Protein AF-A0A9X0D9L9-F1 (afdb_monomer_lite)

Foldseek 3Di:
DVVVVVVVVVVVVVVVVPPPDPPPDDPPPDADADDDPQLAQWQLEWDWADDPPKTWIKTWRQQGWDQAPVDNVDIRGGLIWIWIFIDPPHGDHTDTQDFPSHDFDWDWDQAQNRGGDIDGQWDRRSLRWRNEWEWLHDDHLTKIKTKRLQIWGFHDDPDSHDPDTDTQRQIKIFIAGRVSHDGPDIDGPLPPWDADQQARSNFSWPNDKYADNVRAKIKTWTQRGRNRPTWIWIFHPDDDDPDTDTDTPDPDPPDPPDPDDDPPDDD

Secondary structure (DSSP, 8-state):
-HHHHHHHHHHHHHHHHS----SSS-SSS--PPPPPTT-TTTTSEEEEEEETTEEEEEEEETT--EE-SS-TT-EETT--EEEEEEESSS----EEE-SS-SPPPEEEEEETTEEEEEEESEE-TT--EEEEEEE--SSS---EEEEETT-EE--S-SBTTB-----EE-BEEEEE-TTS--EEEEE-TTSSSPPSTTTTTT--BTSEEEE-TTS--EEEEESSHHHHT-EEEEEES-STTT--EEEEE---TT------SS-----

Radius of gyration: 23.32 Å; chains: 1; bounding box: 68×65×53 Å

Structure (mmCIF, N/CA/C/O backbone):
data_AF-A0A9X0D9L9-F1
#
_entry.id   AF-A0A9X0D9L9-F1
#
loop_
_atom_site.group_PDB
_atom_site.id
_atom_site.type_symbol
_atom_site.label_atom_id
_atom_site.label_alt_id
_atom_site.label_comp_id
_atom_site.label_asym_id
_atom_site.label_entity_id
_atom_site.label_seq_id
_atom_site.pdbx_PDB_ins_code
_atom_site.Cartn_x
_atom_site.Cartn_y
_atom_site.Cartn_z
_atom_site.occupancy
_atom_site.B_iso_or_equiv
_atom_site.auth_seq_id
_atom_site.auth_comp_id
_atom_site.auth_asym_id
_atom_site.auth_atom_id
_atom_site.pdbx_PDB_model_num
ATOM 1 N N . MET A 1 1 ? -43.684 -43.550 3.332 1.00 59.56 1 MET A N 1
ATOM 2 C CA . MET A 1 1 ? -42.918 -42.621 2.471 1.00 59.56 1 MET A CA 1
ATOM 3 C C . MET A 1 1 ? -43.439 -41.191 2.553 1.00 59.56 1 MET A C 1
ATOM 5 O O . MET A 1 1 ? -42.618 -40.293 2.597 1.00 59.56 1 MET A O 1
ATOM 9 N N . GLU A 1 2 ? -44.753 -40.955 2.635 1.00 72.88 2 GLU A N 1
ATOM 10 C CA . GLU A 1 2 ? -45.298 -39.582 2.640 1.00 72.88 2 GLU A CA 1
ATOM 11 C C . GLU A 1 2 ? -45.081 -38.801 3.949 1.00 72.88 2 GLU A C 1
ATOM 13 O O . GLU A 1 2 ? -44.850 -37.598 3.912 1.00 72.88 2 GLU A O 1
ATOM 18 N N . PHE A 1 3 ? -4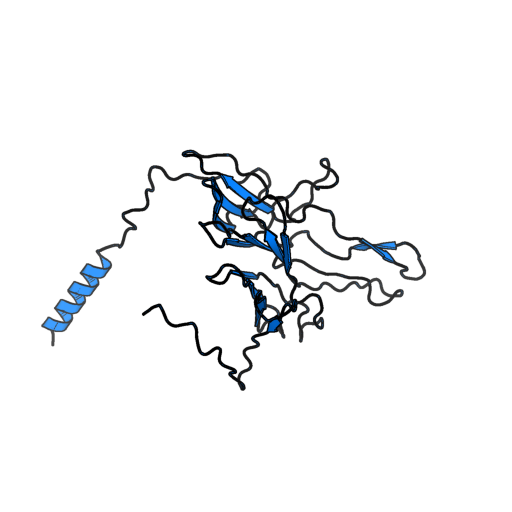5.084 -39.473 5.106 1.00 77.19 3 PHE A N 1
ATOM 19 C CA . PHE A 1 3 ? -44.928 -38.808 6.409 1.00 77.19 3 PHE A CA 1
ATOM 20 C C . PHE A 1 3 ? -43.505 -38.272 6.646 1.00 77.19 3 PHE A C 1
ATOM 22 O O . PHE A 1 3 ? -43.326 -37.158 7.127 1.00 77.19 3 PHE A O 1
ATOM 29 N N . GLU A 1 4 ? -42.496 -39.042 6.234 1.00 82.75 4 GLU A N 1
ATOM 30 C CA . GLU A 1 4 ? -41.079 -38.652 6.283 1.00 82.75 4 GLU A CA 1
ATOM 31 C C . GLU A 1 4 ? -40.805 -37.425 5.406 1.00 82.75 4 GLU A C 1
ATOM 33 O O . GLU A 1 4 ? -40.126 -36.495 5.838 1.00 82.75 4 GLU A O 1
ATOM 38 N N . ALA A 1 5 ? -41.389 -37.395 4.201 1.00 82.12 5 ALA A N 1
ATOM 39 C CA . ALA A 1 5 ? -41.272 -36.278 3.266 1.00 82.12 5 ALA A CA 1
ATOM 40 C C . ALA A 1 5 ? -41.956 -35.005 3.796 1.00 82.12 5 ALA A C 1
ATOM 42 O O . ALA A 1 5 ? -41.430 -33.903 3.644 1.00 82.12 5 ALA A O 1
ATOM 43 N N . LEU A 1 6 ? -43.106 -35.152 4.462 1.00 85.94 6 LEU A N 1
ATOM 44 C CA . LEU A 1 6 ? -43.812 -34.033 5.083 1.00 85.94 6 LEU A CA 1
ATOM 45 C C . LEU A 1 6 ? -43.028 -33.465 6.276 1.00 85.94 6 LEU A C 1
ATOM 47 O O . LEU A 1 6 ? -42.926 -32.249 6.421 1.00 85.94 6 LEU A O 1
ATOM 51 N N . LEU A 1 7 ? -42.435 -34.334 7.102 1.00 87.81 7 LEU A N 1
ATOM 52 C CA . LEU A 1 7 ? -41.639 -33.937 8.265 1.00 87.81 7 LEU A CA 1
ATOM 53 C C . LEU A 1 7 ? -40.343 -33.224 7.856 1.00 87.81 7 LEU A C 1
ATOM 55 O O . LEU A 1 7 ? -39.996 -32.200 8.445 1.00 87.81 7 LEU A O 1
ATOM 59 N N . THR A 1 8 ? -39.658 -33.717 6.819 1.00 85.94 8 THR A N 1
ATOM 60 C CA . THR A 1 8 ? -38.470 -33.042 6.266 1.00 85.94 8 THR A CA 1
ATOM 61 C C . THR A 1 8 ? -38.823 -31.698 5.641 1.00 85.94 8 THR A C 1
ATOM 63 O O . THR A 1 8 ? -38.121 -30.721 5.892 1.00 85.94 8 THR A O 1
ATOM 66 N N . ALA A 1 9 ? -39.932 -31.606 4.901 1.00 88.12 9 ALA A N 1
ATOM 67 C CA . ALA A 1 9 ? -40.404 -30.333 4.363 1.00 88.12 9 ALA A CA 1
ATOM 68 C C . ALA A 1 9 ? -40.726 -29.325 5.481 1.00 88.12 9 ALA A C 1
ATOM 70 O O . ALA A 1 9 ? -40.328 -28.164 5.388 1.00 88.12 9 ALA A O 1
ATOM 71 N N . LEU A 1 10 ? -41.372 -29.766 6.568 1.00 88.19 10 LEU A N 1
ATOM 72 C CA . LEU A 1 10 ? -41.676 -28.911 7.719 1.00 88.19 10 LEU A CA 1
ATOM 73 C C . LEU A 1 10 ? -40.406 -28.420 8.424 1.00 88.19 10 LEU A C 1
ATOM 75 O O . LEU A 1 10 ? -40.311 -27.241 8.754 1.00 88.19 10 LEU A O 1
ATOM 79 N N . LEU A 1 11 ? -39.421 -29.301 8.625 1.00 83.94 11 LEU A N 1
ATOM 80 C CA . LEU A 1 11 ? -38.124 -28.957 9.219 1.00 83.94 11 LEU A CA 1
ATOM 81 C C . LEU A 1 11 ? -37.336 -27.977 8.344 1.00 83.94 11 LEU A C 1
ATOM 83 O O . LEU A 1 11 ? -36.788 -27.014 8.874 1.00 83.94 11 LEU A O 1
ATOM 87 N N . CYS A 1 12 ? -37.328 -28.162 7.020 1.00 81.12 12 CYS A N 1
ATOM 88 C CA . CYS A 1 12 ? -36.706 -27.217 6.092 1.00 81.12 12 CYS A CA 1
ATOM 89 C C . CYS A 1 12 ? -37.394 -25.848 6.126 1.00 81.12 12 CYS A C 1
ATOM 91 O O . CYS A 1 12 ? -36.710 -24.831 6.184 1.00 81.12 12 CYS A O 1
ATOM 93 N N . VAL A 1 13 ? -38.731 -25.799 6.145 1.00 81.75 13 VAL A N 1
ATOM 94 C CA . VAL A 1 13 ? -39.482 -24.538 6.263 1.00 81.75 13 VAL A CA 1
ATOM 95 C C . VAL A 1 13 ? -39.218 -23.867 7.614 1.00 81.75 13 VAL A C 1
ATOM 97 O O . VAL A 1 13 ? -39.008 -22.657 7.658 1.00 81.75 13 VAL A O 1
ATOM 100 N N . LEU A 1 14 ? -39.140 -24.636 8.705 1.00 77.69 14 LEU A N 1
ATOM 101 C CA . LEU A 1 14 ? -38.830 -24.114 10.036 1.00 77.69 14 LEU A CA 1
ATOM 102 C C . LEU A 1 14 ? -37.406 -23.534 10.094 1.00 77.69 14 LEU A C 1
ATOM 104 O O . LEU A 1 14 ? -37.224 -22.419 10.577 1.00 77.69 14 LEU A O 1
ATOM 108 N N . GLN A 1 15 ? -36.419 -24.236 9.528 1.00 71.75 15 GLN A N 1
ATOM 109 C CA . GLN A 1 15 ? -35.029 -23.772 9.416 1.00 71.75 15 GLN A CA 1
ATOM 110 C C . GLN A 1 15 ? -34.878 -22.543 8.508 1.00 71.75 15 GLN A C 1
ATOM 112 O O . GLN A 1 15 ? -34.064 -21.675 8.801 1.00 71.75 15 GLN A O 1
ATOM 117 N N . LEU A 1 16 ? -35.675 -22.437 7.439 1.00 69.44 16 LEU A N 1
ATOM 118 C CA . LEU A 1 16 ? -35.709 -21.266 6.553 1.00 69.44 16 LEU A CA 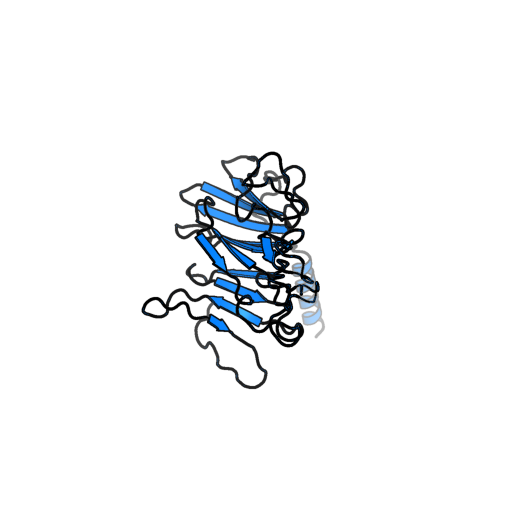1
ATOM 119 C C . LEU A 1 16 ? -36.431 -20.064 7.188 1.00 69.44 16 LEU A C 1
ATOM 121 O O . LEU A 1 16 ? -36.114 -18.923 6.864 1.00 69.44 16 LEU A O 1
ATOM 125 N N . SER A 1 17 ? -37.395 -20.307 8.084 1.00 66.88 17 SER A N 1
ATOM 126 C CA . SER A 1 17 ? -38.156 -19.260 8.788 1.00 66.88 17 SER A CA 1
ATOM 127 C C . SER A 1 17 ? -37.439 -18.699 10.019 1.00 66.88 17 SER A C 1
ATOM 129 O O . SER A 1 17 ? -37.648 -17.541 10.384 1.00 66.88 17 SER A O 1
ATOM 131 N N . LEU A 1 18 ? -36.558 -19.491 10.638 1.00 66.38 18 LEU A N 1
ATOM 132 C CA . LEU A 1 18 ? -35.650 -19.048 11.690 1.00 66.38 18 LEU A CA 1
ATOM 133 C C . LEU A 1 18 ? -34.477 -18.314 11.039 1.00 66.38 18 LEU A C 1
ATOM 135 O O . LEU A 1 18 ? -33.366 -18.831 10.940 1.00 66.38 18 LEU A O 1
ATOM 139 N N . GLY A 1 19 ? -34.743 -17.096 10.563 1.00 61.97 19 GLY A N 1
ATOM 140 C CA . GLY A 1 19 ? -33.696 -16.179 10.138 1.00 61.97 19 GLY A CA 1
ATOM 141 C C . GLY A 1 19 ? -32.658 -16.073 11.251 1.00 61.97 19 GLY A C 1
ATOM 142 O O . GLY A 1 19 ? -32.966 -15.636 12.360 1.00 61.97 19 GLY A O 1
ATOM 143 N N . ILE A 1 20 ? -31.433 -16.518 10.980 1.00 62.06 20 ILE A N 1
ATOM 144 C CA . ILE A 1 20 ? -30.311 -16.333 11.897 1.00 62.06 20 ILE A CA 1
ATOM 145 C C . ILE A 1 20 ? -29.934 -14.855 11.806 1.00 62.06 20 ILE A C 1
ATOM 147 O O . ILE A 1 20 ? -29.068 -14.453 11.032 1.00 62.06 20 ILE A O 1
ATOM 151 N N . TYR A 1 21 ? -30.645 -14.020 12.556 1.00 63.09 21 TYR A N 1
ATOM 152 C CA . TYR A 1 21 ? -30.233 -12.649 12.794 1.00 63.09 21 TYR A CA 1
ATOM 153 C C . TYR A 1 21 ? -29.007 -12.706 13.705 1.00 63.09 21 TYR A C 1
ATOM 155 O O . TYR A 1 21 ? -29.024 -13.393 14.729 1.00 63.09 21 TYR A O 1
ATOM 163 N N . GLY A 1 22 ? -27.930 -12.007 13.344 1.00 62.22 22 GLY A N 1
ATOM 164 C CA . GLY A 1 22 ? -26.839 -11.757 14.283 1.00 62.22 22 GLY A CA 1
ATOM 165 C C . GLY A 1 22 ? -27.420 -11.036 15.498 1.00 62.22 22 GLY A C 1
ATOM 166 O O . GLY A 1 22 ? -27.736 -9.856 15.418 1.00 62.22 22 GLY A O 1
ATOM 167 N N . PHE A 1 23 ? -27.654 -11.762 16.590 1.00 71.94 23 PHE A N 1
ATOM 168 C CA . PHE A 1 23 ? -28.499 -11.280 17.687 1.00 71.94 23 PHE A CA 1
ATOM 169 C C . PHE A 1 23 ? -27.748 -10.386 18.679 1.00 71.94 23 PHE A C 1
ATOM 171 O O . PHE A 1 23 ? -28.372 -9.697 19.478 1.00 71.94 23 PHE A O 1
ATOM 178 N N . ASN A 1 24 ? -26.413 -10.421 18.662 1.00 83.88 24 ASN A N 1
ATOM 179 C CA . ASN A 1 24 ? -25.557 -9.759 19.647 1.00 83.88 24 ASN A CA 1
ATOM 180 C C . ASN A 1 24 ? -24.668 -8.649 19.062 1.00 83.88 24 ASN A C 1
ATOM 182 O O . ASN A 1 24 ? -23.808 -8.134 19.775 1.00 83.88 24 ASN A O 1
ATOM 186 N N . VAL A 1 25 ? -24.850 -8.281 17.791 1.00 88.56 25 VAL A N 1
ATOM 187 C CA . VAL A 1 25 ? -24.214 -7.093 17.206 1.00 88.56 25 VAL A CA 1
ATOM 188 C C . VAL A 1 25 ? -25.204 -5.944 17.304 1.00 88.56 25 VAL A C 1
ATOM 190 O O . VAL A 1 25 ? -26.262 -5.980 16.680 1.00 88.56 25 VAL A O 1
ATOM 193 N N . ASP A 1 26 ? -24.868 -4.932 18.099 1.00 87.69 26 ASP A N 1
ATOM 194 C CA . ASP A 1 26 ? -25.728 -3.764 18.234 1.00 87.69 26 ASP A CA 1
ATOM 195 C C . ASP A 1 26 ? -25.680 -2.895 16.972 1.00 87.69 26 ASP A C 1
ATOM 197 O O . ASP A 1 26 ? -24.626 -2.415 16.552 1.00 87.69 26 ASP A O 1
ATOM 201 N N . ILE A 1 27 ? -26.853 -2.684 16.384 1.00 88.31 27 ILE A N 1
ATOM 202 C CA . ILE A 1 27 ? -27.059 -1.807 15.231 1.00 88.31 27 ILE A CA 1
ATOM 203 C C . ILE A 1 27 ? -27.501 -0.397 15.648 1.00 88.31 27 ILE A C 1
ATOM 205 O O . ILE A 1 27 ? -27.397 0.528 14.846 1.00 88.31 27 ILE A O 1
ATOM 209 N N . GLY A 1 28 ? -27.989 -0.217 16.882 1.00 88.31 28 GLY A N 1
ATOM 210 C CA . GLY A 1 28 ? -28.535 1.045 17.383 1.00 88.31 28 GLY A CA 1
ATOM 211 C C . GLY A 1 28 ? -27.465 2.052 17.806 1.00 88.31 28 GLY A C 1
ATOM 212 O O . GLY A 1 28 ? -27.627 3.246 17.559 1.00 88.31 28 GLY A O 1
ATOM 213 N N . SER A 1 29 ? -26.358 1.589 18.397 1.00 89.88 29 SER A N 1
ATOM 214 C CA . SER A 1 29 ? -25.216 2.433 18.793 1.00 89.88 29 SER A CA 1
ATOM 215 C C . SER A 1 29 ? -23.970 2.249 17.914 1.00 89.88 29 SER A C 1
ATOM 217 O O . SER A 1 29 ? -22.842 2.507 18.340 1.00 89.88 29 SER A O 1
ATOM 219 N N . ALA A 1 30 ? -24.161 1.830 16.658 1.00 90.69 30 ALA A N 1
ATOM 220 C CA . ALA A 1 30 ? -23.066 1.625 15.717 1.00 90.69 30 ALA A CA 1
ATOM 221 C C . ALA A 1 30 ? -22.215 2.896 15.529 1.00 90.69 30 ALA A C 1
ATOM 223 O O . ALA A 1 30 ? -22.718 3.995 15.283 1.00 90.69 30 ALA A O 1
ATOM 224 N N . VAL A 1 31 ? -20.891 2.736 15.597 1.00 92.19 31 VAL A N 1
ATOM 225 C CA . VAL A 1 31 ? -19.942 3.830 15.369 1.00 92.19 31 VAL A CA 1
ATOM 226 C C . VAL A 1 31 ? -19.576 3.878 13.892 1.00 92.19 31 VAL A C 1
ATOM 228 O O . VAL A 1 31 ? -18.908 2.985 13.375 1.00 92.19 31 VAL A O 1
ATOM 231 N N . VAL A 1 32 ? -19.984 4.952 13.217 1.00 92.94 32 VAL A N 1
ATOM 232 C CA . VAL A 1 32 ? -19.714 5.159 11.790 1.00 92.94 32 VAL A CA 1
ATOM 233 C C . VAL A 1 32 ? -18.531 6.107 11.611 1.00 92.94 32 VAL A C 1
ATOM 235 O O . VAL A 1 32 ? -18.594 7.280 11.994 1.00 92.94 32 VAL A O 1
ATOM 238 N N . TYR A 1 33 ? -17.451 5.605 11.016 1.00 94.88 33 TYR A N 1
ATOM 239 C CA . TYR A 1 33 ? -16.288 6.401 10.632 1.00 94.88 33 TYR A CA 1
ATOM 240 C C . TYR A 1 33 ? -16.409 6.852 9.177 1.00 94.88 33 TYR A C 1
ATOM 242 O O . TYR A 1 33 ? -16.534 6.021 8.283 1.00 94.88 33 TYR A O 1
ATOM 250 N N . ASP A 1 34 ? -16.319 8.162 8.953 1.00 91.62 34 ASP A N 1
ATOM 251 C CA . ASP A 1 34 ? -16.300 8.741 7.611 1.00 91.62 34 ASP A CA 1
ATOM 252 C C . ASP A 1 34 ? -14.862 8.995 7.165 1.00 91.62 34 ASP A C 1
ATOM 254 O O . ASP A 1 34 ? -14.007 9.420 7.954 1.00 91.62 34 ASP A O 1
ATOM 258 N N . GLY A 1 35 ? -14.613 8.767 5.879 1.00 90.12 35 GLY A N 1
ATOM 259 C CA . GLY A 1 35 ? -13.341 9.090 5.257 1.00 90.12 35 GLY A CA 1
ATOM 260 C C . GLY A 1 35 ? -13.110 10.605 5.190 1.00 90.12 35 GLY A C 1
ATOM 261 O O . GLY A 1 35 ? -14.043 11.356 4.896 1.00 90.12 35 GLY A O 1
ATOM 262 N N . PRO A 1 36 ? -11.877 11.096 5.415 1.00 91.19 36 PRO A N 1
ATOM 263 C CA . PRO A 1 36 ? -11.535 12.497 5.170 1.00 91.19 36 PRO A CA 1
ATOM 264 C C . PRO A 1 36 ? -11.778 12.921 3.711 1.00 91.19 36 PRO A C 1
ATOM 266 O O . PRO A 1 36 ? -11.905 12.090 2.810 1.00 91.19 36 PRO A O 1
ATOM 269 N N . ALA A 1 37 ? -11.784 14.225 3.429 1.00 91.56 37 ALA A N 1
ATOM 270 C CA . ALA A 1 37 ? -11.888 14.703 2.050 1.00 91.56 37 ALA A CA 1
ATOM 271 C C . ALA A 1 37 ? -10.794 14.084 1.154 1.00 91.56 37 ALA A C 1
ATOM 273 O O . ALA A 1 37 ? -9.642 13.957 1.568 1.00 91.56 37 ALA A O 1
ATOM 274 N N . LYS A 1 38 ? -11.156 13.729 -0.087 1.00 92.38 38 LYS A N 1
ATOM 275 C CA . LYS A 1 38 ? -10.268 13.083 -1.077 1.00 92.38 38 LYS A CA 1
ATOM 276 C C . LYS A 1 38 ? -9.757 11.682 -0.681 1.00 92.38 38 LYS A C 1
ATOM 278 O O . LYS A 1 38 ? -8.773 11.223 -1.257 1.00 92.38 38 LYS A O 1
ATOM 283 N N . SER A 1 39 ? -10.441 10.992 0.238 1.00 95.38 39 SER A N 1
ATOM 284 C CA . SER A 1 39 ? -10.201 9.577 0.571 1.00 95.38 39 SER A CA 1
ATOM 285 C C . SER A 1 39 ? -11.033 8.625 -0.305 1.00 95.38 39 SER A C 1
ATOM 287 O O . SER A 1 39 ? -11.921 7.909 0.152 1.00 95.38 39 SER A O 1
ATOM 289 N N . GLU A 1 40 ? -10.782 8.639 -1.616 1.00 96.88 40 GLU A N 1
ATOM 290 C CA . GLU A 1 40 ? -11.512 7.787 -2.565 1.00 96.88 40 GLU A CA 1
ATOM 291 C C . GLU A 1 40 ? -11.359 6.291 -2.207 1.00 96.88 40 GLU A C 1
ATOM 293 O O . GLU A 1 40 ? -10.251 5.815 -1.937 1.00 96.88 40 GLU A O 1
ATOM 298 N N . TYR A 1 41 ? -12.481 5.559 -2.212 1.00 97.56 41 TYR A N 1
ATOM 299 C CA . TYR A 1 41 ? -12.595 4.169 -1.743 1.00 97.56 41 TYR A CA 1
ATOM 300 C C . TYR A 1 41 ? -12.241 3.948 -0.262 1.00 97.56 41 TYR A C 1
ATOM 302 O O . TYR A 1 41 ? -11.801 2.861 0.112 1.00 97.56 41 TYR A O 1
ATOM 310 N N . PHE A 1 42 ? -12.439 4.946 0.604 1.00 98.12 42 PHE A N 1
ATOM 311 C CA . PHE A 1 42 ? -12.365 4.736 2.049 1.00 98.12 42 PHE A CA 1
ATOM 312 C C . PHE A 1 42 ? -13.310 3.609 2.487 1.00 98.12 42 PHE A C 1
ATOM 314 O O . PHE A 1 42 ? -14.511 3.665 2.234 1.00 98.12 42 PHE A O 1
ATOM 321 N N . GLY A 1 43 ? -12.754 2.586 3.136 1.00 97.56 43 GLY A N 1
ATOM 322 C CA . GLY A 1 43 ? -13.498 1.391 3.539 1.00 97.56 43 GLY A CA 1
ATOM 323 C C . GLY A 1 43 ? -13.279 0.183 2.632 1.00 97.56 43 GLY A C 1
ATOM 324 O O . GLY A 1 43 ? -13.848 -0.866 2.913 1.00 97.56 43 GLY A O 1
ATOM 325 N N . TYR A 1 44 ? -12.446 0.287 1.587 1.00 98.06 44 TYR A N 1
ATOM 326 C CA . TYR A 1 44 ? -12.169 -0.835 0.677 1.00 98.06 44 TYR A CA 1
ATOM 327 C C . TYR A 1 44 ? -11.638 -2.077 1.408 1.00 98.06 44 TYR A C 1
ATOM 329 O O . TYR A 1 44 ? -12.004 -3.204 1.088 1.00 98.06 44 TYR A O 1
ATOM 337 N N . SER A 1 45 ? -10.790 -1.867 2.414 1.00 97.38 45 SER A N 1
ATOM 338 C CA . SER A 1 45 ? -10.317 -2.918 3.314 1.00 97.38 45 SER A CA 1
ATOM 339 C C . SER A 1 45 ? -10.284 -2.394 4.742 1.00 97.38 45 SER A C 1
ATOM 341 O O . SER A 1 45 ? -9.950 -1.225 4.954 1.00 97.38 45 SER A O 1
ATOM 343 N N . VAL A 1 46 ? -10.590 -3.250 5.713 1.00 96.50 46 VAL A N 1
ATOM 344 C CA . VAL A 1 46 ? -10.654 -2.881 7.130 1.00 96.50 46 VAL A CA 1
ATOM 345 C C . VAL A 1 46 ? -9.967 -3.925 8.001 1.00 96.50 46 VAL A C 1
ATOM 347 O O . VAL A 1 46 ? -10.035 -5.117 7.716 1.00 96.50 46 VAL A O 1
ATOM 350 N N . ALA A 1 47 ? -9.332 -3.478 9.081 1.00 94.31 47 ALA A N 1
ATOM 351 C CA . ALA A 1 47 ? -8.816 -4.358 10.124 1.00 94.31 47 ALA A CA 1
ATOM 352 C C . ALA A 1 47 ? -9.009 -3.728 11.505 1.00 94.31 47 ALA A C 1
ATOM 354 O O . ALA A 1 47 ? -8.876 -2.514 11.674 1.00 94.31 47 ALA A O 1
ATOM 355 N N . LEU A 1 48 ? -9.290 -4.563 12.502 1.00 93.38 48 LEU A N 1
ATOM 356 C CA . LEU A 1 48 ? -9.268 -4.158 13.904 1.00 93.38 48 LEU A CA 1
ATOM 357 C C . LEU A 1 48 ? -7.861 -4.351 14.463 1.00 93.38 48 LEU A C 1
ATOM 359 O O . LEU A 1 48 ? -7.204 -5.354 14.190 1.00 93.38 48 LEU A O 1
ATOM 363 N N . HIS A 1 49 ? -7.406 -3.389 15.254 1.00 92.56 49 HIS A N 1
ATOM 364 C CA . HIS A 1 49 ? -6.060 -3.384 15.802 1.00 92.56 49 HIS A CA 1
ATOM 365 C C . HIS A 1 49 ? -6.062 -2.897 17.244 1.00 92.56 49 HIS A C 1
ATOM 367 O O . HIS A 1 49 ? -6.762 -1.936 17.572 1.00 92.56 49 HIS A O 1
ATOM 373 N N . SER A 1 50 ? -5.248 -3.510 18.104 1.00 90.56 50 SER A N 1
ATOM 374 C CA . SER A 1 50 ? -5.007 -2.960 19.433 1.00 90.56 50 SER A CA 1
ATOM 375 C C . SER A 1 50 ? -3.550 -3.056 19.860 1.00 90.56 50 SER A C 1
ATOM 377 O O . SER A 1 50 ? -2.844 -4.026 19.585 1.00 90.56 50 SER A O 1
ATOM 379 N N . HIS A 1 51 ? -3.105 -2.027 20.573 1.00 88.69 51 HIS A N 1
ATOM 380 C CA . HIS A 1 51 ? -1.757 -1.939 21.112 1.00 88.69 51 HIS A CA 1
ATOM 381 C C . HIS A 1 51 ? -1.775 -1.097 22.382 1.00 88.69 51 HIS A C 1
ATOM 383 O O . HIS A 1 51 ? -2.273 0.027 22.371 1.00 88.69 51 HIS A O 1
ATOM 389 N N . GLN A 1 52 ? -1.247 -1.641 23.484 1.00 87.31 52 GLN A N 1
ATOM 390 C CA . GLN A 1 52 ? -1.148 -0.948 24.778 1.00 87.31 52 GLN A CA 1
ATOM 391 C C . GLN A 1 52 ? -2.461 -0.252 25.198 1.00 87.31 52 GLN A C 1
ATOM 393 O O . GLN A 1 52 ? -2.485 0.940 25.500 1.00 87.31 52 GLN A O 1
ATOM 398 N N . ASN A 1 53 ? -3.569 -1.002 25.180 1.00 87.31 53 ASN A N 1
ATOM 399 C CA . ASN A 1 53 ? -4.911 -0.529 25.552 1.00 87.31 53 ASN A CA 1
ATOM 400 C C . ASN A 1 53 ? -5.486 0.600 24.670 1.00 87.31 53 ASN A C 1
ATOM 402 O O . ASN A 1 53 ? -6.443 1.276 25.044 1.00 87.31 53 ASN A O 1
ATOM 406 N N . LYS A 1 54 ? -4.910 0.815 23.487 1.00 90.06 54 LYS A N 1
ATOM 407 C CA . LYS A 1 54 ? -5.504 1.631 22.431 1.00 90.06 54 LYS A CA 1
ATOM 408 C C . LYS A 1 54 ? -6.098 0.709 21.382 1.00 90.06 54 LYS A C 1
ATOM 410 O O . LYS A 1 54 ? -5.490 -0.299 21.029 1.00 90.06 54 LYS A O 1
ATOM 415 N N . PHE A 1 55 ? -7.269 1.081 20.887 1.00 91.50 55 PHE A N 1
ATOM 416 C CA . PHE A 1 55 ? -8.024 0.326 19.898 1.00 91.50 55 PHE A CA 1
ATOM 417 C C . PHE A 1 55 ? -8.202 1.197 18.665 1.00 91.50 55 PHE A C 1
ATOM 419 O O . PHE A 1 55 ? -8.587 2.362 18.781 1.00 91.50 55 PHE A O 1
ATOM 426 N N . TRP A 1 56 ? -7.918 0.647 17.493 1.00 93.50 56 TRP A N 1
ATOM 427 C CA . TRP A 1 56 ? -8.091 1.338 16.226 1.00 93.50 56 TRP A CA 1
ATOM 428 C C . TRP A 1 56 ? -8.855 0.471 15.242 1.00 93.50 56 TRP A C 1
ATOM 430 O O . TRP A 1 56 ? -8.641 -0.738 15.149 1.00 93.50 56 TRP A O 1
ATOM 440 N N . VAL A 1 57 ? -9.689 1.136 14.453 1.00 94.81 57 VAL A N 1
ATOM 441 C CA . VAL A 1 57 ? -10.113 0.635 13.152 1.00 94.81 57 VAL A CA 1
ATOM 442 C C . VAL A 1 57 ? -9.111 1.162 12.132 1.00 94.81 57 VAL A C 1
ATOM 444 O O . VAL A 1 57 ? -8.892 2.372 12.032 1.00 94.81 57 VAL A O 1
ATOM 447 N N . ILE A 1 58 ? -8.467 0.257 11.407 1.00 95.69 58 ILE A N 1
ATOM 448 C CA . ILE A 1 58 ? -7.581 0.583 10.294 1.00 95.69 58 ILE A CA 1
ATOM 449 C C . ILE A 1 58 ? -8.398 0.471 9.016 1.00 95.69 58 ILE A C 1
ATOM 451 O O . ILE A 1 58 ? -9.049 -0.546 8.793 1.00 95.69 58 ILE A O 1
ATOM 455 N N . VAL A 1 59 ? -8.369 1.512 8.191 1.00 97.62 59 VAL A N 1
ATOM 456 C CA . VAL A 1 59 ? -9.209 1.623 7.000 1.00 97.62 59 VAL A CA 1
ATOM 457 C C . VAL A 1 59 ? -8.359 1.969 5.786 1.00 97.62 59 VAL A C 1
ATOM 459 O O . VAL A 1 59 ? -7.675 2.990 5.764 1.00 97.62 59 VAL A O 1
ATOM 462 N N . GLY A 1 60 ? -8.406 1.119 4.768 1.00 98.06 60 GLY A N 1
ATOM 463 C CA . GLY A 1 60 ? -7.777 1.353 3.475 1.00 98.06 60 GLY A CA 1
ATOM 464 C C . GLY A 1 60 ? -8.623 2.250 2.572 1.00 98.06 60 GLY A C 1
ATOM 465 O O . GLY A 1 60 ? -9.849 2.127 2.534 1.00 98.06 60 GLY A O 1
ATOM 466 N N . ALA A 1 61 ? -7.955 3.142 1.842 1.00 98.31 61 ALA A N 1
ATOM 467 C CA . ALA A 1 61 ? -8.519 4.005 0.807 1.00 98.31 61 ALA A CA 1
ATOM 468 C C . ALA A 1 61 ? -7.578 4.007 -0.420 1.00 98.31 61 ALA A C 1
ATOM 470 O O . ALA A 1 61 ? -6.744 4.910 -0.566 1.00 98.31 61 ALA A O 1
ATOM 471 N N . PRO A 1 62 ? -7.661 2.982 -1.293 1.00 97.81 62 PRO A N 1
ATOM 472 C CA . PRO A 1 62 ? -6.660 2.689 -2.328 1.00 97.81 62 PRO A CA 1
ATOM 473 C C . PRO A 1 62 ? -6.384 3.802 -3.340 1.00 97.81 62 PRO A C 1
ATOM 475 O O . PRO A 1 62 ? -5.336 3.791 -3.986 1.00 97.81 62 PRO A O 1
ATOM 478 N N . LEU A 1 63 ? -7.310 4.748 -3.504 1.00 97.88 63 LEU A N 1
ATOM 479 C CA . LEU A 1 63 ? -7.187 5.867 -4.440 1.00 97.88 63 LEU A CA 1
ATOM 480 C C . LEU A 1 63 ? -7.196 7.228 -3.744 1.00 97.88 63 LEU A C 1
ATOM 482 O O . LEU A 1 63 ? -7.338 8.256 -4.400 1.00 97.88 63 LEU A O 1
ATOM 486 N N . SER A 1 64 ? -6.989 7.250 -2.429 1.00 97.94 64 SER A N 1
ATOM 487 C CA . SER A 1 64 ? -6.837 8.496 -1.693 1.00 97.94 64 SER A CA 1
ATOM 488 C C . SER A 1 64 ? -5.663 9.326 -2.208 1.00 97.94 64 SER A C 1
ATOM 490 O O . SER A 1 64 ? -4.602 8.799 -2.563 1.00 97.94 64 SER A O 1
ATOM 492 N N . ASN A 1 65 ? -5.834 10.644 -2.171 1.00 97.31 65 ASN A N 1
ATOM 493 C CA . ASN A 1 65 ? -4.714 11.570 -2.266 1.00 97.31 65 ASN A CA 1
ATOM 494 C C . ASN A 1 65 ? -3.977 11.628 -0.924 1.00 97.31 65 ASN A C 1
ATOM 496 O O . ASN A 1 65 ? -4.590 11.453 0.133 1.00 97.31 65 ASN A O 1
ATOM 500 N N . VAL A 1 66 ? -2.676 11.908 -0.964 1.00 95.94 66 VAL A N 1
ATOM 501 C CA . VAL A 1 66 ? -1.861 12.129 0.236 1.00 95.94 66 VAL A CA 1
ATOM 502 C C . VAL A 1 66 ? -1.024 13.391 0.086 1.00 95.94 66 VAL A C 1
ATOM 504 O O . VAL A 1 66 ? -0.607 13.747 -1.015 1.00 95.94 66 VAL A O 1
ATOM 507 N N . THR A 1 67 ? -0.780 14.077 1.197 1.00 95.94 67 THR A N 1
ATOM 508 C CA . THR A 1 67 ? 0.185 15.178 1.243 1.00 95.94 67 THR A CA 1
ATOM 509 C C . THR A 1 67 ? 1.592 14.617 1.087 1.00 95.94 67 THR A C 1
ATOM 511 O O . THR A 1 67 ? 1.924 13.602 1.707 1.00 95.94 67 THR A O 1
ATOM 514 N N . ASN A 1 68 ? 2.406 15.269 0.260 1.00 95.12 68 ASN A N 1
ATOM 515 C CA . ASN A 1 68 ? 3.800 14.902 0.076 1.00 95.12 68 ASN A CA 1
ATOM 516 C C . ASN A 1 68 ? 4.571 15.094 1.399 1.00 95.12 68 ASN A C 1
ATOM 518 O O . ASN A 1 68 ? 4.518 16.144 2.036 1.00 95.12 68 ASN A O 1
ATOM 522 N N . ALA A 1 69 ? 5.282 14.052 1.829 1.00 91.88 69 ALA A N 1
ATOM 523 C CA . ALA A 1 69 ? 6.044 14.043 3.075 1.00 91.88 69 ALA A CA 1
ATOM 524 C C . ALA A 1 69 ? 7.268 14.978 3.057 1.00 91.88 69 ALA A C 1
ATOM 526 O O . ALA A 1 69 ? 7.783 15.312 4.120 1.00 91.88 69 ALA A O 1
ATOM 527 N N . LEU A 1 70 ? 7.744 15.372 1.872 1.00 92.25 70 LEU A N 1
ATOM 528 C CA . LEU A 1 70 ? 8.882 16.277 1.687 1.00 92.25 70 LEU A CA 1
ATOM 529 C C . LEU A 1 70 ? 8.452 17.734 1.474 1.00 92.25 70 LEU A C 1
ATOM 531 O O . LEU A 1 70 ? 9.235 18.640 1.740 1.00 92.25 70 LEU A O 1
ATOM 535 N N . ASP A 1 71 ? 7.223 17.956 1.008 1.00 94.50 71 ASP A N 1
ATOM 536 C CA . ASP A 1 71 ? 6.668 19.281 0.744 1.00 94.50 71 ASP A CA 1
ATOM 537 C C . ASP A 1 71 ? 5.168 19.288 1.050 1.00 94.50 71 ASP A C 1
ATOM 539 O O . ASP A 1 71 ? 4.353 18.768 0.292 1.00 94.50 71 ASP A O 1
ATOM 543 N N . ALA A 1 72 ? 4.787 19.914 2.164 1.00 93.50 72 ALA A N 1
ATOM 544 C CA . ALA A 1 72 ? 3.396 19.958 2.602 1.00 93.50 72 ALA A CA 1
ATOM 545 C C . ALA A 1 72 ? 2.466 20.747 1.657 1.00 93.50 72 ALA A C 1
ATOM 547 O O . ALA A 1 72 ? 1.245 20.637 1.788 1.00 93.50 72 ALA A O 1
ATOM 548 N N . SER A 1 73 ? 3.016 21.542 0.731 1.00 94.94 73 SER A N 1
ATOM 549 C CA . SER A 1 73 ? 2.240 22.266 -0.281 1.00 94.94 73 SER A CA 1
ATOM 550 C C . SER A 1 73 ? 1.866 21.397 -1.489 1.00 94.94 73 SER A C 1
ATOM 552 O O . SER A 1 73 ? 0.943 21.741 -2.230 1.00 94.94 73 SER A O 1
ATOM 554 N N . ASP A 1 74 ? 2.518 20.243 -1.650 1.00 95.75 74 ASP A N 1
ATOM 555 C CA . ASP A 1 74 ? 2.315 19.322 -2.762 1.00 95.75 74 ASP A CA 1
ATOM 556 C C . ASP A 1 74 ? 1.377 18.155 -2.391 1.00 95.75 74 ASP A C 1
ATOM 558 O O . ASP A 1 74 ? 1.356 17.634 -1.270 1.00 95.75 74 ASP A O 1
ATOM 562 N N . THR A 1 75 ? 0.563 17.733 -3.360 1.00 96.25 75 THR A N 1
ATOM 563 C CA . THR A 1 75 ? -0.423 16.657 -3.208 1.00 96.25 75 THR A CA 1
ATOM 564 C C . THR A 1 75 ? -0.144 15.531 -4.193 1.00 96.25 75 THR A C 1
ATOM 566 O O . THR A 1 75 ? -0.333 15.662 -5.403 1.00 96.25 75 THR A O 1
ATOM 569 N N . LEU A 1 76 ? 0.181 14.359 -3.655 1.00 97.00 76 LEU A N 1
ATOM 570 C CA . LEU A 1 76 ? 0.373 13.136 -4.419 1.00 97.00 76 LEU A CA 1
ATOM 571 C C . LEU A 1 76 ? -0.995 12.509 -4.712 1.00 97.00 76 LEU A C 1
ATOM 573 O O . LEU A 1 76 ? -1.707 12.028 -3.824 1.00 97.00 76 LEU A O 1
ATOM 577 N N . THR A 1 77 ? -1.394 12.565 -5.980 1.00 97.19 77 THR A N 1
ATOM 578 C CA . THR A 1 77 ? -2.745 12.196 -6.420 1.00 97.19 77 THR A CA 1
ATOM 579 C C . THR A 1 77 ? -2.892 10.685 -6.592 1.00 97.19 77 THR A C 1
ATOM 581 O O . THR A 1 77 ? -2.075 10.058 -7.263 1.00 97.19 77 THR A O 1
ATOM 584 N N . ARG A 1 78 ? -3.956 10.106 -6.017 1.00 97.38 78 ARG A N 1
ATOM 585 C CA . ARG A 1 78 ? -4.318 8.678 -6.096 1.00 97.38 78 ARG A CA 1
ATOM 586 C C . ARG A 1 78 ? -3.192 7.715 -5.704 1.00 97.38 78 ARG A C 1
ATOM 588 O O . ARG A 1 78 ? -3.126 6.600 -6.215 1.00 97.38 78 ARG A O 1
ATOM 595 N N . TYR A 1 79 ? -2.310 8.125 -4.796 1.00 97.62 79 TYR A N 1
ATOM 596 C CA . TYR A 1 79 ? -1.259 7.253 -4.256 1.00 97.62 79 TYR A CA 1
ATOM 597 C C . TYR A 1 79 ? -1.823 6.130 -3.378 1.00 97.62 79 TYR A C 1
ATOM 599 O O . TYR A 1 79 ? -1.158 5.111 -3.191 1.00 97.62 79 TYR A O 1
ATOM 607 N N . GLY A 1 80 ? -3.047 6.300 -2.875 1.00 97.69 80 GLY A N 1
ATOM 608 C CA . GLY A 1 80 ? -3.646 5.420 -1.886 1.00 97.69 80 GLY A CA 1
ATOM 609 C C . GLY A 1 80 ? -3.171 5.766 -0.480 1.00 97.69 80 GLY A C 1
ATOM 610 O O . GLY A 1 80 ? -2.058 6.250 -0.276 1.00 97.69 80 GLY A O 1
ATOM 611 N N . ALA A 1 81 ? -4.044 5.551 0.494 1.00 96.94 81 ALA A N 1
ATOM 612 C CA . ALA A 1 81 ? -3.769 5.840 1.889 1.00 96.94 81 ALA A CA 1
ATOM 613 C C . ALA A 1 81 ? -4.395 4.785 2.790 1.00 96.94 81 ALA A C 1
ATOM 615 O O . ALA A 1 81 ? -5.363 4.111 2.433 1.00 96.94 81 ALA A O 1
ATOM 616 N N . VAL A 1 82 ? -3.859 4.692 3.999 1.00 97.12 82 VAL A N 1
ATOM 617 C CA . VAL A 1 82 ? -4.453 3.916 5.080 1.00 97.12 82 VAL A CA 1
ATOM 618 C C . VAL A 1 82 ? -4.649 4.848 6.256 1.00 97.12 82 VAL A C 1
ATOM 620 O O . VAL A 1 82 ? -3.770 5.641 6.592 1.00 97.12 82 VAL A O 1
ATOM 623 N N . TYR A 1 83 ? -5.817 4.766 6.870 1.00 96.56 83 TYR A N 1
ATOM 624 C CA . TYR A 1 83 ? -6.214 5.594 7.989 1.00 96.56 83 TYR A CA 1
ATOM 625 C C . TYR A 1 83 ? -6.321 4.757 9.256 1.00 96.56 83 TYR A C 1
ATOM 627 O O . TYR A 1 83 ? -6.742 3.606 9.213 1.00 96.56 83 TYR A O 1
ATOM 635 N N . LYS A 1 84 ? -5.982 5.357 10.396 1.00 94.81 84 LYS A N 1
ATOM 636 C CA . LYS A 1 84 ? -6.278 4.826 11.725 1.00 94.81 84 LYS A CA 1
ATOM 637 C C . LYS A 1 84 ? -7.328 5.691 12.402 1.00 94.81 84 LYS A C 1
ATOM 639 O O . LYS A 1 84 ? -7.147 6.901 12.552 1.00 94.81 84 LYS A O 1
ATOM 644 N N . CYS A 1 85 ? -8.410 5.063 12.829 1.00 95.38 85 CYS A N 1
ATOM 645 C CA . CYS A 1 85 ? -9.506 5.694 13.544 1.00 95.38 85 CYS A CA 1
ATOM 646 C C . CYS A 1 85 ? -9.518 5.124 14.962 1.00 95.38 85 CYS A C 1
ATOM 648 O O . CYS A 1 85 ? -9.820 3.949 15.158 1.00 95.38 85 CYS A O 1
ATOM 650 N N . GLN A 1 86 ? -9.106 5.920 15.950 1.00 94.06 86 GLN A N 1
ATOM 651 C CA . GLN A 1 86 ? -9.018 5.431 17.324 1.00 94.06 86 GLN A CA 1
ATOM 652 C C . GLN A 1 86 ? -10.418 5.325 17.932 1.00 94.06 86 GLN A C 1
ATOM 654 O O . GLN A 1 86 ? -11.261 6.204 17.744 1.00 94.06 86 GLN A O 1
ATOM 659 N N . TYR A 1 87 ? -10.670 4.268 18.688 1.00 92.56 87 TYR A N 1
ATOM 660 C CA . TYR A 1 87 ? -11.877 4.145 19.485 1.00 92.56 87 TYR A CA 1
ATOM 661 C C . TYR A 1 87 ? -11.564 4.487 20.941 1.00 92.56 87 TYR A C 1
ATOM 663 O O . TYR A 1 87 ? -10.719 3.855 21.576 1.00 92.56 87 TYR A O 1
ATOM 671 N N . THR A 1 88 ? -12.230 5.517 21.460 1.00 91.44 88 THR A N 1
ATOM 672 C CA . THR A 1 88 ? -12.091 5.985 22.850 1.00 91.44 88 THR A CA 1
ATOM 673 C C . THR A 1 88 ? -13.443 6.013 23.568 1.00 91.44 88 THR A C 1
ATOM 675 O O . THR A 1 88 ? -13.668 6.863 24.422 1.00 91.44 88 THR A O 1
ATOM 678 N N . GLY A 1 89 ? -14.374 5.135 23.177 1.00 86.62 89 GLY A N 1
ATOM 679 C CA . GLY A 1 89 ? -15.770 5.150 23.644 1.00 86.62 89 GLY A CA 1
ATOM 680 C C . GLY A 1 89 ? -16.705 6.034 22.810 1.00 86.62 89 GLY A C 1
ATOM 681 O O . GLY A 1 89 ? -17.912 6.017 23.012 1.00 86.62 89 GLY A O 1
ATOM 682 N N . SER A 1 90 ? -16.166 6.790 21.853 1.00 86.06 90 SER A N 1
ATOM 683 C CA . SER A 1 90 ? -16.927 7.581 20.886 1.00 86.06 90 SER A CA 1
ATOM 684 C C . SER A 1 90 ? -16.159 7.708 19.566 1.00 86.06 90 SER A C 1
ATOM 686 O O . SER A 1 90 ? -14.987 7.324 19.463 1.00 86.06 90 SER A O 1
ATOM 688 N N . LYS A 1 91 ? -16.835 8.225 18.532 1.00 86.75 91 LYS A N 1
ATOM 689 C CA . LYS A 1 91 ? -16.242 8.488 17.216 1.00 86.75 91 LYS A CA 1
ATOM 690 C C . LYS A 1 91 ? -15.109 9.507 17.339 1.00 86.75 91 LYS A C 1
ATOM 692 O O . LYS A 1 91 ? -15.322 10.623 17.806 1.00 86.75 91 LYS A O 1
ATOM 697 N N . THR A 1 92 ? -13.931 9.154 16.830 1.00 91.44 92 THR A N 1
ATOM 698 C CA . THR A 1 92 ? -12.813 10.090 16.652 1.00 91.44 92 THR A CA 1
ATOM 699 C C . THR A 1 92 ? -12.475 10.256 15.167 1.00 91.44 92 THR A C 1
ATOM 701 O O . THR A 1 92 ? -12.718 9.336 14.380 1.00 91.44 92 THR A O 1
ATOM 704 N N . PRO A 1 93 ? -11.921 11.408 14.747 1.00 93.19 93 PRO A N 1
ATOM 705 C CA . PRO A 1 93 ? -11.474 11.593 13.372 1.00 93.19 93 PRO A CA 1
ATOM 706 C C . PRO A 1 93 ? -10.370 10.603 12.987 1.00 93.19 93 PRO A C 1
ATOM 708 O O . PRO A 1 93 ? -9.388 10.424 13.713 1.00 93.19 93 PRO A O 1
ATOM 711 N N . CYS A 1 94 ? -10.506 10.007 11.806 1.00 95.44 94 CYS A N 1
ATOM 712 C CA . CYS A 1 94 ? -9.496 9.129 11.235 1.00 95.44 94 CYS A CA 1
ATOM 713 C C . CYS A 1 94 ? -8.262 9.927 10.796 1.00 95.44 94 CYS A C 1
ATOM 715 O O . CYS A 1 94 ? -8.375 10.962 10.138 1.00 95.44 94 CYS A O 1
ATOM 717 N N . LYS A 1 95 ? -7.069 9.432 11.132 1.00 94.56 95 LYS A N 1
ATOM 718 C CA . LYS A 1 95 ? -5.785 10.046 10.761 1.00 94.56 95 LYS A CA 1
ATOM 719 C C . LYS A 1 95 ? -5.051 9.170 9.760 1.00 94.56 95 LYS A C 1
ATOM 721 O O . LYS A 1 95 ? -5.055 7.952 9.906 1.00 94.56 95 LYS A O 1
ATOM 726 N N . VAL A 1 96 ? -4.405 9.779 8.769 1.00 94.31 96 VAL A N 1
ATOM 727 C CA . VAL A 1 96 ? -3.576 9.046 7.803 1.00 94.31 96 VAL A CA 1
ATOM 728 C C . VAL A 1 96 ? -2.356 8.429 8.497 1.00 94.31 96 VAL A C 1
ATOM 730 O O . VAL A 1 96 ? -1.757 9.042 9.384 1.00 94.31 96 VAL A O 1
ATOM 733 N N . ILE A 1 97 ? -1.999 7.209 8.107 1.00 93.69 97 ILE A N 1
ATOM 734 C CA . ILE A 1 97 ? -0.740 6.554 8.464 1.00 93.69 97 ILE A CA 1
ATOM 735 C C . ILE A 1 97 ? 0.260 6.892 7.358 1.00 93.69 97 ILE A C 1
ATOM 737 O O . ILE A 1 97 ? 0.008 6.612 6.186 1.00 93.69 97 ILE A O 1
ATOM 741 N N . ASN A 1 98 ? 1.381 7.518 7.713 1.00 92.12 98 ASN A N 1
ATOM 742 C CA . ASN A 1 98 ? 2.432 7.820 6.746 1.00 92.12 98 ASN A CA 1
ATOM 743 C C . ASN A 1 98 ? 3.223 6.542 6.432 1.00 92.12 98 ASN A C 1
ATOM 745 O O . ASN A 1 98 ? 3.850 5.985 7.330 1.00 92.12 98 ASN A O 1
ATOM 749 N N . ILE A 1 99 ? 3.171 6.078 5.182 1.00 92.88 99 ILE A N 1
ATOM 750 C CA . ILE A 1 99 ? 3.786 4.810 4.756 1.00 92.88 99 ILE A CA 1
ATOM 751 C C . ILE A 1 99 ? 4.883 5.078 3.726 1.00 92.88 99 ILE A C 1
ATOM 753 O O . ILE A 1 99 ? 6.050 4.796 3.982 1.00 92.88 99 ILE A O 1
ATOM 757 N N . ASP A 1 100 ? 4.502 5.634 2.571 1.00 92.38 100 ASP A N 1
ATOM 758 C CA . ASP A 1 100 ? 5.397 5.942 1.448 1.00 92.38 100 ASP A CA 1
ATOM 759 C C . ASP A 1 100 ? 4.890 7.177 0.677 1.00 92.38 100 ASP A C 1
ATOM 761 O O . ASP A 1 100 ? 4.746 7.175 -0.548 1.00 92.38 100 ASP A O 1
ATOM 765 N N . ASN A 1 101 ? 4.595 8.253 1.415 1.00 94.19 101 ASN A N 1
ATOM 766 C CA . ASN A 1 101 ? 4.059 9.509 0.874 1.00 94.19 101 ASN A CA 1
ATOM 767 C C . ASN A 1 101 ? 5.160 10.417 0.290 1.00 94.19 101 ASN A C 1
ATOM 769 O O . ASN A 1 101 ? 5.062 11.640 0.360 1.00 94.19 101 ASN A O 1
ATOM 773 N N . ARG A 1 102 ? 6.239 9.843 -0.249 1.00 95.38 102 ARG A N 1
ATOM 774 C CA . ARG A 1 102 ? 7.260 10.590 -1.001 1.00 95.38 102 ARG A CA 1
ATOM 775 C C . ARG A 1 102 ? 6.949 10.556 -2.502 1.00 95.38 102 ARG A C 1
ATOM 777 O O . ARG A 1 102 ? 6.333 9.586 -2.954 1.00 95.38 102 ARG A O 1
ATOM 784 N N . PRO A 1 103 ? 7.438 11.531 -3.288 1.00 95.75 103 PRO A N 1
ATOM 785 C CA . PRO A 1 103 ? 7.384 11.475 -4.744 1.00 95.75 103 PRO A CA 1
ATOM 786 C C . PRO A 1 103 ? 8.029 10.204 -5.304 1.00 95.75 103 PRO A C 1
ATOM 788 O O . PRO A 1 103 ? 8.796 9.517 -4.616 1.00 95.75 103 PRO A O 1
ATOM 791 N N . VAL A 1 104 ? 7.731 9.907 -6.570 1.00 96.62 104 VAL A N 1
ATOM 792 C CA . VAL A 1 104 ? 8.359 8.802 -7.302 1.00 96.62 104 VAL A CA 1
ATOM 793 C C . VAL A 1 104 ? 9.883 8.935 -7.299 1.00 96.62 104 VAL A C 1
ATOM 795 O O . VAL A 1 104 ? 10.428 10.032 -7.411 1.00 96.62 104 VAL A O 1
ATOM 798 N N . ASN A 1 105 ? 10.572 7.804 -7.167 1.00 95.69 105 ASN A N 1
ATOM 799 C CA . ASN A 1 105 ? 12.015 7.738 -7.353 1.00 95.69 105 ASN A CA 1
ATOM 800 C C . ASN A 1 105 ? 12.371 8.118 -8.788 1.00 95.69 105 ASN A C 1
ATOM 802 O O . ASN A 1 105 ? 11.754 7.626 -9.736 1.00 95.69 105 ASN A O 1
ATOM 806 N N . ARG A 1 106 ? 13.402 8.948 -8.931 1.00 95.69 106 ARG A N 1
ATOM 807 C CA . ARG A 1 106 ? 13.920 9.401 -10.218 1.00 95.69 106 ARG A CA 1
ATOM 808 C C . ARG A 1 106 ? 15.406 9.144 -10.323 1.00 95.69 106 ARG A C 1
ATOM 810 O O . ARG A 1 106 ? 16.096 9.077 -9.309 1.00 95.69 106 ARG A O 1
ATOM 817 N N . ASP A 1 107 ? 15.881 9.052 -11.552 1.00 95.19 107 ASP A N 1
ATOM 818 C CA . ASP A 1 107 ? 17.297 8.902 -11.851 1.00 95.19 107 ASP A CA 1
ATOM 819 C C . ASP A 1 107 ? 17.703 9.767 -13.038 1.00 95.19 107 ASP A C 1
ATOM 821 O O . ASP A 1 107 ? 16.870 10.082 -13.890 1.00 95.19 107 ASP A O 1
ATOM 825 N N . LEU A 1 108 ? 18.982 10.127 -13.088 1.00 94.88 108 LEU A N 1
ATOM 826 C CA . LEU A 1 108 ? 19.583 10.819 -14.221 1.00 94.88 108 LEU A CA 1
ATOM 827 C C . LEU A 1 108 ? 20.191 9.787 -15.164 1.00 94.88 108 LEU A C 1
ATOM 829 O O . LEU A 1 108 ? 21.059 9.002 -14.781 1.00 94.88 108 LEU A O 1
ATOM 833 N N . VAL A 1 109 ? 19.749 9.806 -16.416 1.00 92.62 109 VAL A N 1
ATOM 834 C CA . VAL A 1 109 ? 20.237 8.906 -17.463 1.00 92.62 109 VAL A CA 1
ATOM 835 C C . VAL A 1 109 ? 20.655 9.689 -18.703 1.00 92.62 109 VAL A C 1
ATOM 837 O O . VAL A 1 109 ? 20.262 10.839 -18.902 1.00 92.62 109 VAL A O 1
ATOM 840 N N . THR A 1 110 ? 21.459 9.050 -19.547 1.00 91.44 110 THR A N 1
ATOM 841 C CA . THR A 1 110 ? 21.722 9.529 -20.905 1.00 91.44 110 THR A CA 1
ATOM 842 C C . THR A 1 110 ? 20.760 8.828 -21.851 1.00 91.44 110 THR A C 1
ATOM 844 O O . THR A 1 110 ? 20.737 7.598 -21.885 1.00 91.44 110 THR A O 1
ATOM 847 N N . LEU A 1 111 ? 19.981 9.602 -22.604 1.00 91.50 111 LEU A N 1
ATOM 848 C CA . LEU A 1 111 ? 19.013 9.098 -23.577 1.00 91.50 111 LEU A CA 1
ATOM 849 C C . LEU A 1 111 ? 19.214 9.777 -24.925 1.00 91.50 111 LEU A C 1
ATOM 851 O O . LEU A 1 111 ? 19.240 11.002 -24.996 1.00 91.50 111 LEU A O 1
ATOM 855 N N . ASN A 1 112 ? 19.347 8.998 -25.998 1.00 89.88 112 ASN A N 1
ATOM 856 C CA . ASN A 1 112 ? 19.545 9.493 -27.364 1.00 89.88 112 ASN A CA 1
ATOM 857 C C . ASN A 1 112 ? 20.678 10.534 -27.460 1.00 89.88 112 ASN A C 1
ATOM 859 O O . ASN A 1 112 ? 20.513 11.595 -28.059 1.00 89.88 112 ASN A O 1
ATOM 863 N N . ASN A 1 113 ? 21.823 10.250 -26.828 1.00 90.19 113 ASN A N 1
ATOM 864 C CA . ASN A 1 113 ? 22.975 11.157 -26.688 1.00 90.19 113 ASN A CA 1
ATOM 865 C C . ASN A 1 113 ? 22.716 12.464 -25.908 1.00 90.19 113 ASN A C 1
ATOM 867 O O . ASN A 1 113 ? 23.593 13.325 -25.857 1.00 90.19 113 ASN A O 1
ATOM 871 N N . VAL A 1 114 ? 21.558 12.616 -25.261 1.00 91.62 114 VAL A N 1
ATOM 872 C CA . VAL A 1 114 ? 21.262 13.727 -24.348 1.00 91.62 114 VAL A CA 1
ATOM 873 C C . VAL A 1 114 ? 21.591 13.292 -22.917 1.00 91.62 114 VAL A C 1
ATOM 875 O O . VAL A 1 114 ? 20.942 12.378 -22.401 1.00 91.62 114 VAL A O 1
ATOM 878 N N . PRO A 1 115 ? 22.601 13.889 -22.257 1.00 93.25 115 PRO A N 1
ATOM 879 C CA . PRO A 1 115 ? 22.931 13.566 -20.873 1.00 93.25 115 PRO A CA 1
ATOM 880 C C . PRO A 1 115 ? 21.939 14.205 -19.892 1.00 93.25 115 PRO A C 1
ATOM 882 O O . PRO A 1 115 ? 21.292 15.203 -20.203 1.00 93.25 115 PRO A O 1
ATOM 885 N N . ASN A 1 116 ? 21.905 13.683 -18.663 1.00 93.69 116 ASN A N 1
ATOM 886 C CA . ASN A 1 116 ? 21.173 14.257 -17.527 1.00 93.69 116 ASN A CA 1
ATOM 887 C C . ASN A 1 116 ? 19.650 14.376 -17.729 1.00 93.69 116 ASN A C 1
ATOM 889 O O . ASN A 1 116 ? 19.025 15.334 -17.270 1.00 93.69 116 ASN A O 1
ATOM 893 N N . VAL A 1 117 ? 19.039 13.392 -18.387 1.00 93.12 117 VAL A N 1
ATOM 894 C CA . VAL A 1 117 ? 17.582 13.294 -18.509 1.00 93.12 117 VAL A CA 1
ATOM 895 C C . VAL A 1 117 ? 17.022 12.620 -17.259 1.00 93.12 117 VAL A C 1
ATOM 897 O O . VAL A 1 117 ? 17.442 11.520 -16.902 1.00 93.12 117 VAL A O 1
ATOM 900 N N . TRP A 1 118 ? 16.073 13.275 -16.588 1.00 94.00 118 TRP A N 1
ATOM 901 C CA . TRP A 1 118 ? 15.358 12.686 -15.457 1.00 94.00 118 TRP A CA 1
ATOM 902 C C . TRP A 1 118 ? 14.339 11.658 -15.939 1.00 94.00 118 TRP A C 1
ATOM 904 O O . TRP A 1 118 ? 13.457 11.986 -16.732 1.00 94.00 118 TRP A O 1
ATOM 914 N N . VAL A 1 119 ? 14.413 10.443 -15.403 1.00 94.50 119 VAL A N 1
ATOM 915 C CA . VAL A 1 119 ? 13.430 9.383 -15.649 1.00 94.50 119 VAL A CA 1
ATOM 916 C C . VAL A 1 119 ? 12.815 8.898 -14.346 1.00 94.50 119 VAL A C 1
ATOM 918 O O . VAL A 1 119 ? 13.509 8.732 -13.343 1.00 94.50 119 VAL A O 1
ATOM 921 N N . ASP A 1 120 ? 11.508 8.646 -14.365 1.00 95.94 120 ASP A N 1
ATOM 922 C CA . ASP A 1 120 ? 10.803 8.031 -13.242 1.00 95.94 120 ASP A CA 1
ATOM 923 C C . ASP A 1 120 ? 11.106 6.524 -13.215 1.00 95.94 120 ASP A C 1
ATOM 925 O O . ASP A 1 120 ? 10.925 5.819 -14.212 1.00 95.94 120 ASP A O 1
ATOM 929 N N . LEU A 1 121 ? 11.556 6.016 -12.067 1.00 96.31 121 LEU A N 1
ATOM 930 C CA . LEU A 1 121 ? 11.878 4.599 -11.865 1.00 96.31 121 LEU A CA 1
ATOM 931 C C . LEU A 1 121 ? 10.672 3.770 -11.401 1.00 96.31 121 LEU A C 1
ATOM 933 O O . LEU A 1 121 ? 10.718 2.538 -11.414 1.00 96.31 121 LEU A O 1
ATOM 937 N N . GLU A 1 122 ? 9.596 4.431 -10.986 1.00 97.19 122 GLU A N 1
ATOM 938 C CA . GLU A 1 122 ? 8.395 3.827 -10.412 1.00 97.19 122 GLU A CA 1
ATOM 939 C C . GLU A 1 122 ? 7.156 4.668 -10.752 1.00 97.19 122 GLU A C 1
ATOM 941 O O . GLU A 1 122 ? 7.257 5.874 -10.970 1.00 97.19 122 GLU A O 1
ATOM 946 N N . GLU A 1 123 ? 5.976 4.045 -10.766 1.00 97.25 123 GLU A N 1
ATOM 947 C CA . GLU A 1 123 ? 4.693 4.754 -10.810 1.00 97.25 123 GLU A CA 1
ATOM 948 C C . GLU A 1 123 ? 3.885 4.401 -9.561 1.00 97.25 123 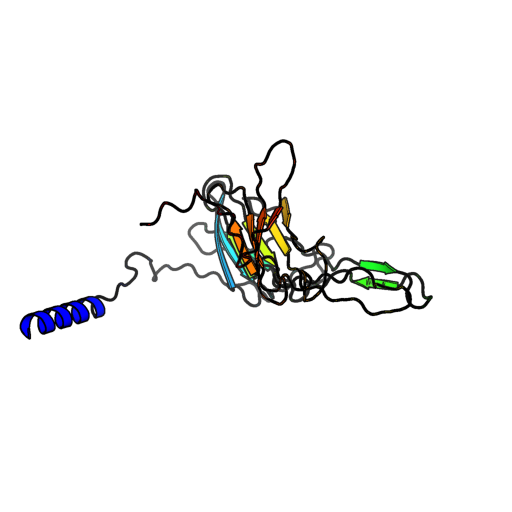GLU A C 1
ATOM 950 O O . GLU A 1 123 ? 3.570 3.237 -9.301 1.00 97.25 123 GLU A O 1
ATOM 955 N N . LYS A 1 124 ? 3.539 5.435 -8.791 1.00 97.56 124 LYS A N 1
ATOM 956 C CA . LYS A 1 124 ? 2.777 5.308 -7.542 1.00 97.56 124 LYS A CA 1
ATOM 957 C C . LYS A 1 124 ? 1.331 5.789 -7.651 1.00 97.56 124 LYS A C 1
ATOM 959 O O . LYS A 1 124 ? 0.489 5.399 -6.847 1.00 97.56 124 LYS A O 1
ATOM 964 N N . SER A 1 125 ? 1.010 6.602 -8.658 1.00 97.75 125 SER A N 1
ATOM 965 C CA . SER A 1 125 ? -0.379 6.988 -8.922 1.00 97.75 125 SER A CA 1
ATOM 966 C C . SER A 1 125 ? -1.188 5.755 -9.330 1.00 97.75 125 SER A C 1
ATOM 968 O O . SER A 1 125 ? -0.828 5.042 -10.264 1.00 97.75 125 SER A O 1
ATOM 970 N N . GLY A 1 126 ? -2.267 5.471 -8.604 1.00 97.75 126 GLY A N 1
ATOM 971 C CA . GLY A 1 126 ? -3.092 4.285 -8.810 1.00 97.75 126 GLY A CA 1
ATOM 972 C C . GLY A 1 126 ? -2.453 2.974 -8.342 1.00 97.75 126 GLY A C 1
ATOM 973 O O . GLY A 1 126 ? -2.942 1.914 -8.730 1.00 97.75 126 GLY A O 1
ATOM 974 N N . GLN A 1 127 ? -1.413 3.014 -7.497 1.00 97.88 127 GLN A N 1
ATOM 975 C CA . GLN A 1 127 ? -0.756 1.804 -6.972 1.00 97.88 127 GLN A CA 1
ATOM 976 C C . GLN A 1 127 ? -1.632 0.972 -6.025 1.00 97.88 127 GLN A C 1
ATOM 978 O O . GLN A 1 127 ? -1.287 -0.169 -5.711 1.00 97.88 127 GLN A O 1
ATOM 983 N N . TRP A 1 128 ? -2.766 1.533 -5.590 1.00 97.75 128 TRP A N 1
ATOM 984 C CA . TRP A 1 128 ? -3.736 0.881 -4.711 1.00 97.75 128 TRP A CA 1
ATOM 985 C C . TRP A 1 128 ? -3.198 0.573 -3.308 1.00 97.75 128 TRP A C 1
ATOM 987 O O . TRP A 1 128 ? -3.481 -0.481 -2.740 1.00 97.75 128 TRP A O 1
ATOM 997 N N . LEU A 1 129 ? -2.419 1.494 -2.730 1.00 98.06 129 LEU A N 1
ATOM 998 C CA . LEU A 1 129 ? -1.947 1.356 -1.354 1.00 98.06 129 LEU A CA 1
ATOM 999 C C . LEU A 1 129 ? -3.127 1.386 -0.377 1.00 98.06 129 LEU A C 1
ATOM 1001 O O . LEU A 1 129 ? -3.899 2.341 -0.360 1.00 98.06 129 LEU A O 1
ATOM 1005 N N . GLY A 1 130 ? -3.246 0.342 0.442 1.00 96.81 130 GLY A N 1
ATOM 1006 C CA . GLY A 1 130 ? -4.415 0.132 1.294 1.00 96.81 130 GLY A CA 1
ATOM 1007 C C . GLY A 1 130 ? -5.527 -0.659 0.606 1.00 96.81 130 GLY A C 1
ATOM 1008 O O . GLY A 1 130 ? -6.654 -0.627 1.077 1.00 96.81 130 GLY A O 1
ATOM 1009 N N . GLY A 1 131 ? -5.235 -1.345 -0.506 1.00 96.56 131 GLY A N 1
ATOM 1010 C CA . GLY A 1 131 ? -6.142 -2.336 -1.100 1.00 96.56 131 GLY A CA 1
ATOM 1011 C C . GLY A 1 131 ? -6.264 -3.604 -0.256 1.00 96.56 131 GLY A C 1
ATOM 1012 O O . GLY A 1 131 ? -7.308 -4.247 -0.252 1.00 96.56 131 GLY A O 1
ATOM 1013 N N . THR A 1 132 ? -5.213 -3.916 0.497 1.00 97.19 132 THR A N 1
ATOM 1014 C CA . THR A 1 132 ? -5.196 -4.999 1.479 1.00 97.19 132 THR A CA 1
ATOM 1015 C C . THR A 1 132 ? -4.626 -4.450 2.772 1.00 97.19 132 THR A C 1
ATOM 1017 O O . THR A 1 132 ? -3.557 -3.830 2.768 1.00 97.19 132 THR A O 1
ATOM 1020 N N . VAL A 1 133 ? -5.339 -4.693 3.865 1.00 95.56 133 VAL A N 1
ATOM 1021 C CA . VAL A 1 133 ? -4.936 -4.345 5.223 1.00 95.56 133 VAL A CA 1
ATOM 1022 C C . VAL A 1 133 ? -5.152 -5.576 6.081 1.00 95.56 133 VAL A C 1
ATOM 1024 O O . VAL A 1 133 ? -6.258 -6.106 6.130 1.00 95.56 133 VAL A O 1
ATOM 1027 N N . HIS A 1 134 ? -4.109 -6.009 6.775 1.00 93.06 134 HIS A N 1
ATOM 1028 C CA . HIS A 1 134 ? -4.209 -7.081 7.751 1.00 93.06 134 HIS A CA 1
ATOM 1029 C C . HIS A 1 134 ? -3.502 -6.679 9.036 1.00 93.06 134 HIS A C 1
ATOM 1031 O O . HIS A 1 134 ? -2.453 -6.034 8.992 1.00 93.06 134 HIS A O 1
ATOM 1037 N N . SER A 1 135 ? -4.057 -7.086 10.176 1.00 91.38 135 SER A N 1
ATOM 1038 C CA . SER A 1 135 ? -3.410 -6.931 11.468 1.00 91.38 135 SER A CA 1
ATOM 1039 C C . SER A 1 135 ? -3.368 -8.243 12.239 1.00 91.38 135 SER A C 1
ATOM 1041 O O . SER A 1 135 ? -4.383 -8.921 12.335 1.00 91.38 135 SER A O 1
ATOM 1043 N N . THR A 1 136 ? -2.232 -8.525 12.883 1.00 86.44 136 THR A N 1
ATOM 1044 C CA . THR A 1 136 ? -2.075 -9.659 13.817 1.00 86.44 136 THR A CA 1
ATOM 1045 C C . THR A 1 136 ? -2.891 -9.515 15.113 1.00 86.44 136 THR A C 1
ATOM 1047 O O . THR A 1 136 ? -2.880 -10.410 15.954 1.00 86.44 136 THR A O 1
ATOM 1050 N N . GLY A 1 137 ? -3.623 -8.409 15.290 1.00 73.44 137 GLY A N 1
ATOM 1051 C CA . GLY A 1 137 ? -4.632 -8.257 16.337 1.00 73.44 137 GLY A CA 1
ATOM 1052 C C . GLY A 1 137 ? -4.111 -7.750 17.684 1.00 73.44 137 GLY A C 1
ATOM 1053 O O . GLY A 1 137 ? -3.196 -6.932 17.762 1.00 73.44 137 GLY A O 1
ATOM 1054 N N . THR A 1 138 ? -4.786 -8.179 18.753 1.00 63.69 138 THR A N 1
ATOM 1055 C CA . THR A 1 138 ? -4.609 -7.748 20.147 1.00 63.69 138 THR A CA 1
ATOM 1056 C C . THR A 1 138 ? -3.548 -8.608 20.845 1.00 63.69 138 THR A C 1
ATOM 1058 O O . THR A 1 138 ? -3.638 -9.822 20.717 1.00 63.69 138 THR A O 1
ATOM 1061 N N . ASN A 1 139 ? -2.618 -8.018 21.620 1.00 55.78 139 ASN A N 1
ATOM 1062 C CA . ASN A 1 139 ? -1.625 -8.674 22.524 1.00 55.78 139 ASN A CA 1
ATOM 1063 C C . ASN A 1 139 ? -0.130 -8.525 22.149 1.00 55.78 139 ASN A C 1
ATOM 1065 O O . ASN A 1 139 ? 0.641 -9.481 22.161 1.00 55.78 139 ASN A O 1
ATOM 1069 N N . GLY A 1 140 ? 0.327 -7.294 21.897 1.00 52.09 140 GLY A N 1
ATOM 1070 C CA . GLY A 1 140 ? 1.742 -6.925 22.090 1.00 52.09 140 GLY A CA 1
ATOM 1071 C C . GLY A 1 140 ? 2.704 -7.182 20.923 1.00 52.09 140 GLY A C 1
ATOM 1072 O O . GLY A 1 140 ? 3.759 -6.558 20.891 1.00 52.09 140 GLY A O 1
ATOM 1073 N N . LYS A 1 141 ? 2.326 -7.994 19.926 1.00 56.41 141 LYS A N 1
ATOM 1074 C CA . LYS A 1 141 ? 3.038 -8.147 18.632 1.00 56.41 141 LYS A CA 1
ATOM 1075 C C . LYS A 1 141 ? 2.213 -7.637 17.455 1.00 56.41 141 LYS A C 1
ATOM 1077 O O . LYS A 1 141 ? 2.243 -8.200 16.365 1.00 56.41 141 LYS A O 1
ATOM 1082 N N . ALA A 1 142 ? 1.402 -6.622 17.719 1.00 60.69 142 ALA A N 1
ATOM 1083 C CA . ALA A 1 142 ? 0.486 -6.076 16.745 1.00 60.69 142 ALA A CA 1
ATOM 1084 C C . ALA A 1 142 ? 1.321 -5.559 15.558 1.00 60.69 142 ALA A C 1
ATOM 1086 O O . ALA A 1 142 ? 2.089 -4.619 15.698 1.00 60.69 142 ALA A O 1
ATOM 1087 N N . LEU A 1 143 ? 1.262 -6.234 14.422 1.00 67.38 143 LEU A N 1
ATOM 1088 C CA . LEU A 1 143 ? 1.888 -5.826 13.178 1.00 67.38 143 LEU A CA 1
ATOM 1089 C C . LEU A 1 143 ? 0.769 -5.573 12.193 1.00 67.38 143 LEU A C 1
ATOM 1091 O O . LEU A 1 143 ? -0.312 -6.169 12.285 1.00 67.38 143 LEU A O 1
ATOM 1095 N N . VAL A 1 144 ? 1.022 -4.653 11.275 1.00 76.19 144 VAL A N 1
ATOM 1096 C CA . VAL A 1 144 ? 0.061 -4.330 10.235 1.00 76.19 144 VAL A CA 1
ATOM 1097 C C . VAL A 1 144 ? 0.740 -4.424 8.893 1.00 76.19 144 VAL A C 1
ATOM 1099 O O . VAL A 1 144 ? 1.763 -3.785 8.658 1.00 76.19 144 VAL A O 1
ATOM 1102 N N . GLN A 1 145 ? 0.152 -5.224 8.015 1.00 81.19 145 GLN A N 1
ATOM 1103 C CA . GLN A 1 145 ? 0.577 -5.332 6.637 1.00 81.19 145 GLN A CA 1
ATOM 1104 C C . GLN A 1 145 ? -0.384 -4.550 5.759 1.00 81.19 145 GLN A C 1
ATOM 1106 O O . GLN A 1 145 ? -1.597 -4.755 5.806 1.00 81.19 145 GLN A O 1
ATOM 1111 N N . LEU A 1 146 ? 0.185 -3.663 4.951 1.00 91.69 146 LEU A N 1
ATOM 1112 C CA . LEU A 1 146 ? -0.534 -2.772 4.054 1.00 91.69 146 LEU A CA 1
ATOM 1113 C C . LEU A 1 146 ? 0.031 -2.961 2.654 1.00 91.69 146 LEU A C 1
ATOM 1115 O O . LEU A 1 146 ? 1.235 -2.802 2.458 1.00 91.69 146 LEU A O 1
ATOM 1119 N N . CYS A 1 147 ? -0.805 -3.297 1.680 1.00 95.75 147 CYS A N 1
ATOM 1120 C CA . CYS A 1 147 ? -0.323 -3.603 0.336 1.00 95.75 147 CYS A CA 1
ATOM 1121 C C . CYS A 1 147 ? -0.824 -2.623 -0.721 1.00 95.75 147 CYS A C 1
ATOM 1123 O O . CYS A 1 147 ? -1.934 -2.098 -0.640 1.00 95.75 147 CYS A O 1
ATOM 1125 N N . ALA A 1 148 ? 0.030 -2.416 -1.720 1.00 97.44 148 ALA A N 1
ATOM 1126 C CA . ALA A 1 148 ? -0.184 -1.693 -2.961 1.00 97.44 148 ALA A CA 1
ATOM 1127 C C . ALA A 1 148 ? -0.045 -2.686 -4.123 1.00 97.44 148 ALA A C 1
ATOM 1129 O O . ALA A 1 148 ? 1.016 -2.812 -4.736 1.00 97.44 148 ALA A O 1
ATOM 1130 N N . SER A 1 149 ? -1.107 -3.442 -4.405 1.00 97.00 149 SER A N 1
ATOM 1131 C CA . SER A 1 149 ? -1.081 -4.546 -5.380 1.00 97.00 149 SER A CA 1
ATOM 1132 C C . SER A 1 149 ? -0.899 -4.092 -6.831 1.00 97.00 149 SER A C 1
ATOM 1134 O O . SER A 1 149 ? -0.617 -4.910 -7.706 1.00 97.00 149 SER A O 1
ATOM 1136 N N . ARG A 1 150 ? -1.046 -2.790 -7.105 1.00 97.75 150 ARG A N 1
ATOM 1137 C CA . ARG A 1 150 ? -0.881 -2.186 -8.432 1.00 97.75 150 ARG A CA 1
ATOM 1138 C C . ARG A 1 150 ? 0.348 -1.285 -8.532 1.00 97.75 150 ARG A C 1
ATOM 1140 O O . ARG A 1 150 ? 0.439 -0.502 -9.472 1.00 97.75 150 ARG A O 1
ATOM 1147 N N . TYR A 1 151 ? 1.282 -1.381 -7.588 1.00 98.25 151 TYR A N 1
ATOM 1148 C CA . TYR A 1 151 ? 2.565 -0.691 -7.683 1.00 98.25 151 TYR A CA 1
ATOM 1149 C C . TYR A 1 151 ? 3.324 -1.112 -8.949 1.00 98.25 151 TYR A C 1
ATOM 1151 O O . TYR A 1 151 ? 3.467 -2.311 -9.227 1.00 98.25 151 TYR A O 1
ATOM 1159 N N . ILE A 1 152 ? 3.792 -0.118 -9.711 1.00 98.12 152 ILE A N 1
ATOM 1160 C CA . ILE A 1 152 ? 4.508 -0.324 -10.969 1.00 98.12 152 ILE A CA 1
ATOM 1161 C C . ILE A 1 152 ? 5.969 0.063 -10.798 1.00 98.12 152 ILE A C 1
ATOM 1163 O O . ILE A 1 152 ? 6.301 1.199 -10.462 1.00 98.12 152 ILE A O 1
ATOM 1167 N N . TYR A 1 153 ? 6.840 -0.878 -11.132 1.00 97.12 153 TYR A N 1
ATOM 1168 C CA . TYR A 1 153 ? 8.261 -0.639 -11.299 1.00 97.12 153 TYR A CA 1
ATOM 1169 C C . TYR A 1 153 ? 8.572 -0.387 -12.777 1.00 97.12 153 TYR A C 1
ATOM 1171 O O . TYR A 1 153 ? 8.187 -1.186 -13.636 1.00 97.12 153 TYR A O 1
ATOM 1179 N N . ARG A 1 154 ? 9.279 0.707 -13.071 1.00 95.38 154 ARG A N 1
ATOM 1180 C CA . ARG A 1 154 ? 9.747 1.034 -14.427 1.00 95.38 154 ARG A CA 1
ATOM 1181 C C . ARG A 1 154 ? 11.226 0.728 -14.616 1.00 95.38 154 ARG A C 1
ATOM 1183 O O . ARG A 1 154 ? 11.614 0.165 -15.636 1.00 95.38 154 ARG A O 1
ATOM 1190 N N . GLY A 1 155 ? 12.037 1.046 -13.607 1.00 92.38 155 GLY A N 1
ATOM 1191 C CA . GLY A 1 155 ? 13.490 0.951 -13.691 1.00 92.38 155 GLY A CA 1
ATOM 1192 C C . GLY A 1 155 ? 14.091 1.911 -14.722 1.00 92.38 155 GLY A C 1
ATOM 1193 O O . GLY A 1 155 ? 13.413 2.779 -15.277 1.00 92.38 155 GLY A O 1
ATOM 1194 N N . ARG A 1 156 ? 15.394 1.765 -14.972 1.00 92.00 156 ARG A N 1
ATOM 1195 C CA . ARG A 1 156 ? 16.069 2.514 -16.038 1.00 92.00 156 ARG A CA 1
ATOM 1196 C C . ARG A 1 156 ? 15.632 1.993 -17.416 1.00 92.00 156 ARG A C 1
ATOM 1198 O O . ARG A 1 156 ? 15.338 0.800 -17.538 1.00 92.00 156 ARG A O 1
ATOM 1205 N N . PRO A 1 157 ? 15.624 2.849 -18.452 1.00 91.25 157 PRO A N 1
ATOM 1206 C CA . PRO A 1 157 ? 15.491 2.406 -19.834 1.00 91.25 157 PRO A CA 1
ATOM 1207 C C . PRO A 1 157 ? 16.497 1.283 -20.154 1.00 91.25 157 PRO A C 1
ATOM 1209 O O . PRO A 1 157 ? 17.641 1.337 -19.696 1.00 91.25 157 PRO A O 1
ATOM 1212 N N . PRO A 1 158 ? 16.094 0.251 -20.913 1.00 87.12 158 PRO A N 1
ATOM 1213 C CA . PRO A 1 158 ? 16.929 -0.915 -21.197 1.00 87.12 158 PRO A CA 1
ATOM 1214 C C . PRO A 1 158 ? 18.093 -0.602 -22.146 1.00 87.12 158 PRO A C 1
ATOM 1216 O O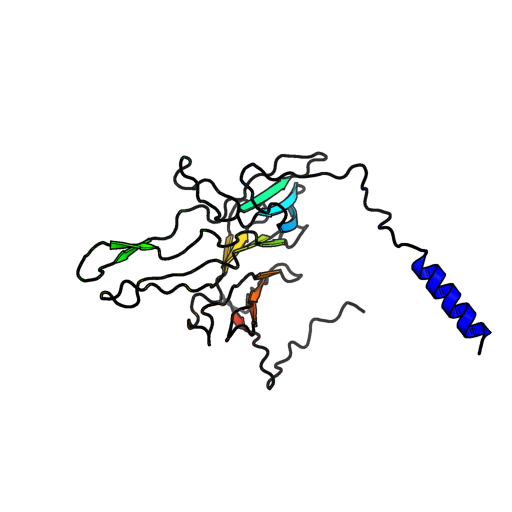 . PRO A 1 158 ? 19.067 -1.349 -22.178 1.00 87.12 158 PRO A O 1
ATOM 1219 N N . SER A 1 159 ? 17.994 0.481 -22.920 1.00 85.75 159 SER A N 1
ATOM 1220 C CA . SER A 1 159 ? 19.048 0.975 -23.801 1.00 85.75 159 SER A CA 1
ATOM 1221 C C . SER A 1 159 ? 19.100 2.506 -23.741 1.00 85.75 159 SER A C 1
ATOM 1223 O O . SER A 1 159 ? 18.037 3.126 -23.720 1.00 85.75 159 SER A O 1
ATOM 1225 N N . PRO A 1 160 ? 20.293 3.128 -23.766 1.00 82.81 160 PRO A N 1
ATOM 1226 C CA . PRO A 1 160 ? 20.443 4.579 -23.905 1.00 82.81 160 PRO A CA 1
ATOM 1227 C C . PRO A 1 160 ? 19.845 5.133 -25.206 1.00 82.81 160 PRO A C 1
ATOM 1229 O O . PRO A 1 160 ? 19.495 6.305 -25.265 1.00 82.81 160 PRO A O 1
ATOM 1232 N N . ASP A 1 161 ? 19.705 4.302 -26.239 1.00 82.31 161 ASP A N 1
ATOM 1233 C CA . ASP A 1 161 ? 19.192 4.707 -27.555 1.00 82.31 161 ASP A CA 1
ATOM 1234 C C . ASP A 1 161 ? 17.669 4.526 -27.686 1.00 82.31 161 ASP A C 1
ATOM 1236 O O . ASP A 1 161 ? 17.099 4.700 -28.763 1.00 82.31 161 ASP A O 1
ATOM 1240 N N . GLN A 1 162 ? 16.993 4.097 -26.613 1.00 76.50 162 GLN A N 1
ATOM 1241 C CA . GLN A 1 162 ? 15.552 3.864 -26.609 1.00 76.50 162 GLN A CA 1
ATOM 1242 C C . GLN A 1 162 ? 14.903 4.471 -25.369 1.00 76.50 162 GLN A C 1
ATOM 1244 O O . GLN A 1 162 ? 15.230 4.121 -24.241 1.00 76.50 162 GLN A O 1
ATOM 1249 N N . ASP A 1 163 ? 13.882 5.297 -25.585 1.00 77.25 163 ASP A N 1
ATOM 1250 C CA . ASP A 1 163 ? 13.079 5.900 -24.509 1.00 77.25 163 ASP A CA 1
ATOM 1251 C C . ASP A 1 163 ? 11.999 4.941 -23.946 1.00 77.25 163 ASP A C 1
ATOM 1253 O O . ASP A 1 163 ? 11.144 5.294 -23.135 1.00 77.25 163 ASP A O 1
ATOM 1257 N N . LEU A 1 164 ? 11.997 3.679 -24.384 1.00 85.62 164 LEU A N 1
ATOM 1258 C CA . LEU A 1 164 ? 11.011 2.692 -23.951 1.00 85.62 164 LEU A CA 1
ATOM 1259 C C . LEU A 1 164 ? 11.335 2.181 -22.542 1.00 85.62 164 LEU A C 1
ATOM 1261 O O . LEU A 1 164 ? 12.146 1.276 -22.366 1.00 85.62 164 LEU A O 1
ATOM 1265 N N . GLN A 1 165 ? 10.641 2.700 -21.530 1.00 89.38 165 GLN A N 1
ATOM 1266 C CA . GLN A 1 165 ? 10.624 2.099 -20.193 1.00 89.38 165 GLN A CA 1
ATOM 1267 C C . GLN A 1 165 ? 9.478 1.094 -20.061 1.00 89.38 165 GLN A C 1
ATOM 1269 O O . GLN A 1 165 ? 8.302 1.434 -20.227 1.00 89.38 165 GLN A O 1
ATOM 1274 N N . TYR A 1 166 ? 9.817 -0.142 -19.699 1.00 92.69 166 TYR A N 1
ATOM 1275 C CA . TYR A 1 166 ? 8.824 -1.160 -19.377 1.00 92.69 166 TYR A CA 1
ATOM 1276 C C . TYR A 1 166 ? 8.009 -0.775 -18.138 1.00 92.69 166 TYR A C 1
ATOM 1278 O O . TYR A 1 166 ? 8.476 -0.048 -17.267 1.00 92.69 166 TYR A O 1
ATOM 1286 N N . ARG A 1 167 ? 6.781 -1.290 -18.047 1.00 95.69 167 ARG A N 1
ATOM 1287 C CA . ARG A 1 167 ? 5.903 -1.116 -16.883 1.00 95.69 167 ARG A CA 1
ATOM 1288 C C . ARG A 1 167 ? 5.636 -2.476 -16.261 1.00 95.69 167 ARG A C 1
ATOM 1290 O O . ARG A 1 167 ? 4.841 -3.254 -16.788 1.00 95.69 167 ARG A O 1
ATOM 1297 N N . TRP A 1 168 ? 6.309 -2.765 -15.152 1.00 97.19 168 TRP A N 1
ATOM 1298 C CA . TRP A 1 168 ? 6.177 -4.027 -14.433 1.00 97.19 168 TRP A CA 1
ATOM 1299 C C . TRP A 1 168 ? 5.236 -3.861 -13.247 1.00 97.19 168 TRP A C 1
ATOM 1301 O O . TRP A 1 168 ? 5.553 -3.165 -12.286 1.00 97.19 168 TRP A O 1
ATOM 1311 N N . LEU A 1 169 ? 4.072 -4.504 -13.308 1.00 97.38 169 LEU A N 1
ATOM 1312 C CA . LEU A 1 169 ? 3.040 -4.430 -12.276 1.00 97.38 169 LEU A CA 1
ATOM 1313 C C . LEU A 1 169 ? 3.365 -5.416 -11.145 1.00 97.38 169 LEU A C 1
ATOM 1315 O O . LEU A 1 169 ? 2.800 -6.507 -11.055 1.00 97.38 169 LEU A O 1
ATOM 1319 N N . LEU A 1 170 ? 4.352 -5.066 -10.325 1.00 97.12 170 LEU A N 1
ATOM 1320 C CA . LEU A 1 170 ? 4.932 -5.989 -9.350 1.00 97.12 170 LEU A CA 1
ATOM 1321 C C . LEU A 1 170 ? 4.099 -6.115 -8.083 1.00 97.12 170 LEU A C 1
ATOM 1323 O O . LEU A 1 170 ? 3.992 -7.216 -7.547 1.00 97.12 170 LEU A O 1
ATOM 1327 N N . GLY A 1 171 ? 3.503 -5.015 -7.629 1.00 96.94 171 GLY A N 1
ATOM 1328 C CA . GLY A 1 171 ? 2.927 -4.931 -6.293 1.00 96.94 171 GLY A CA 1
ATOM 1329 C C . GLY A 1 171 ? 3.989 -4.855 -5.187 1.00 96.94 171 GLY A C 1
ATOM 1330 O O . GLY A 1 171 ? 5.148 -5.233 -5.374 1.00 96.94 171 GLY A O 1
ATOM 1331 N N . LYS A 1 172 ? 3.593 -4.325 -4.031 1.00 94.50 172 LYS A N 1
ATOM 1332 C CA . LYS A 1 172 ? 4.460 -4.129 -2.862 1.00 94.50 172 LYS A CA 1
ATOM 1333 C C . LYS A 1 172 ? 3.630 -4.146 -1.588 1.00 94.50 172 LYS A C 1
ATOM 1335 O O . LYS A 1 172 ? 2.511 -3.641 -1.584 1.00 94.50 172 LYS A O 1
ATOM 1340 N N . CYS A 1 173 ? 4.186 -4.662 -0.499 1.00 95.31 173 CYS A N 1
ATOM 1341 C CA . CYS A 1 173 ? 3.592 -4.530 0.829 1.00 95.31 173 CYS A CA 1
ATOM 1342 C C . CYS A 1 173 ? 4.544 -3.842 1.803 1.00 95.31 173 CYS A C 1
ATOM 1344 O O . CYS A 1 173 ? 5.764 -3.939 1.681 1.00 95.31 173 CYS A O 1
ATOM 1346 N N . PHE A 1 174 ? 3.969 -3.184 2.797 1.00 94.25 174 PHE A N 1
ATOM 1347 C CA . PHE A 1 174 ? 4.652 -2.500 3.883 1.00 94.25 174 PHE A CA 1
ATOM 1348 C C . PHE A 1 174 ? 4.232 -3.136 5.199 1.00 94.25 174 PHE A C 1
ATOM 1350 O O . PHE A 1 174 ? 3.052 -3.430 5.394 1.00 94.25 174 PHE A O 1
ATOM 1357 N N . LEU A 1 175 ? 5.202 -3.358 6.078 1.00 91.50 175 LEU A N 1
ATOM 1358 C CA . LEU A 1 175 ? 4.983 -3.831 7.435 1.00 91.50 175 LEU A CA 1
ATOM 1359 C C . LEU A 1 175 ? 5.130 -2.630 8.365 1.00 91.50 175 LEU A C 1
ATOM 1361 O O . LEU A 1 175 ? 6.105 -1.883 8.266 1.00 91.50 175 LEU A O 1
ATOM 1365 N N . ILE A 1 176 ? 4.151 -2.431 9.236 1.00 90.31 176 ILE A N 1
ATOM 1366 C CA . ILE A 1 176 ? 4.048 -1.282 10.133 1.00 90.31 176 ILE A CA 1
ATOM 1367 C C . ILE A 1 176 ? 4.135 -1.766 11.581 1.00 90.31 176 ILE A C 1
ATOM 1369 O O . ILE A 1 176 ? 3.650 -2.851 11.918 1.00 90.31 176 ILE A O 1
ATOM 1373 N N . SER A 1 177 ? 4.750 -0.948 12.434 1.00 88.38 177 SER A N 1
ATOM 1374 C CA . SER A 1 177 ? 4.808 -1.150 13.881 1.00 88.38 177 SER A CA 1
ATOM 1375 C C . SER A 1 177 ? 3.417 -1.181 14.530 1.00 88.38 177 SER A C 1
ATOM 1377 O O . SER A 1 177 ? 2.453 -0.610 14.018 1.00 88.38 177 SER A O 1
ATOM 1379 N N . GLY A 1 178 ? 3.314 -1.804 15.706 1.00 87.38 178 GLY A N 1
ATOM 1380 C CA . GLY A 1 178 ? 2.040 -1.950 16.425 1.00 87.38 178 GLY A CA 1
ATOM 1381 C C . GLY A 1 178 ? 1.455 -0.682 17.018 1.00 87.38 178 GLY A C 1
ATOM 1382 O O . GLY A 1 178 ? 0.285 -0.630 17.350 1.00 87.38 178 GLY A O 1
ATOM 1383 N N . ASP A 1 179 ? 2.227 0.382 17.144 1.00 88.69 179 ASP A N 1
ATOM 1384 C CA . ASP A 1 179 ? 1.701 1.705 17.482 1.00 88.69 179 ASP A CA 1
ATOM 1385 C C . ASP A 1 179 ? 1.262 2.503 16.234 1.00 88.69 179 ASP A C 1
ATOM 1387 O O . ASP A 1 179 ? 0.798 3.647 16.341 1.00 88.69 179 ASP A O 1
ATOM 1391 N N . LEU A 1 180 ? 1.373 1.898 15.043 1.00 90.69 180 LEU A N 1
ATOM 1392 C CA . LEU A 1 180 ? 1.019 2.478 13.750 1.00 90.69 180 LEU A CA 1
ATOM 1393 C C . LEU A 1 180 ? 1.775 3.784 13.468 1.00 90.69 180 LEU A C 1
ATOM 1395 O O . LEU A 1 180 ? 1.182 4.745 12.956 1.00 90.69 180 LEU A O 1
ATOM 1399 N N . SER A 1 181 ? 3.036 3.867 13.898 1.00 88.69 181 SER A N 1
ATOM 1400 C CA . SER A 1 181 ? 3.855 5.080 13.803 1.00 88.69 181 SER A CA 1
ATOM 1401 C C . SER A 1 181 ? 4.931 4.997 12.725 1.00 88.69 181 SER A C 1
ATOM 1403 O O . SER A 1 181 ? 5.226 6.017 12.105 1.00 88.69 181 SER A O 1
ATOM 1405 N N . VAL A 1 182 ? 5.483 3.806 12.472 1.00 87.19 182 VAL A N 1
ATOM 1406 C CA . VAL A 1 182 ? 6.632 3.638 11.582 1.00 87.19 182 VAL A CA 1
ATOM 1407 C C . VAL A 1 182 ? 6.505 2.400 10.701 1.00 87.19 182 VAL A C 1
ATOM 1409 O O . VAL A 1 182 ? 6.089 1.325 11.136 1.00 87.19 182 VAL A O 1
ATOM 1412 N N . THR A 1 183 ? 6.910 2.549 9.442 1.00 88.69 183 THR A N 1
ATOM 1413 C CA . THR A 1 183 ? 7.147 1.426 8.535 1.00 88.69 183 THR A CA 1
ATOM 1414 C C . THR A 1 183 ? 8.413 0.694 8.972 1.00 88.69 183 THR A C 1
ATOM 1416 O O . THR A 1 183 ? 9.505 1.253 8.913 1.00 88.69 183 THR A O 1
ATOM 1419 N N . THR A 1 184 ? 8.283 -0.557 9.407 1.00 84.75 184 THR A N 1
ATOM 1420 C CA . THR A 1 184 ? 9.402 -1.377 9.898 1.00 84.75 184 THR A CA 1
ATOM 1421 C C . THR A 1 184 ? 10.120 -2.110 8.772 1.00 84.75 184 THR A C 1
ATOM 1423 O O . THR A 1 184 ? 11.332 -2.298 8.826 1.00 84.75 184 THR A O 1
ATOM 1426 N N . ALA A 1 185 ? 9.386 -2.519 7.736 1.00 87.38 185 ALA A N 1
ATOM 1427 C CA . ALA A 1 185 ? 9.935 -3.199 6.570 1.00 87.38 185 ALA A CA 1
ATOM 1428 C C . ALA A 1 185 ? 9.011 -3.052 5.357 1.00 87.38 185 ALA A C 1
ATOM 1430 O O . ALA A 1 185 ? 7.851 -2.661 5.470 1.00 87.38 185 ALA A O 1
ATOM 1431 N N . HIS A 1 186 ? 9.510 -3.427 4.183 1.00 90.19 186 HIS A N 1
ATOM 1432 C CA . HIS A 1 186 ? 8.691 -3.635 2.994 1.00 90.19 186 HIS A CA 1
ATOM 1433 C C . HIS A 1 186 ? 9.017 -4.984 2.351 1.00 90.19 186 HIS A C 1
ATOM 1435 O O . HIS A 1 186 ? 10.083 -5.561 2.583 1.00 90.19 186 HIS A O 1
ATOM 1441 N N . ARG A 1 187 ? 8.072 -5.507 1.569 1.00 89.81 187 ARG A N 1
ATOM 1442 C CA . ARG A 1 187 ? 8.163 -6.799 0.892 1.00 89.81 187 ARG A CA 1
ATOM 1443 C C . ARG A 1 187 ? 7.769 -6.652 -0.574 1.00 89.81 187 ARG A C 1
ATOM 1445 O O . ARG A 1 187 ? 6.665 -6.209 -0.887 1.00 89.81 187 ARG A O 1
ATOM 1452 N N . GLU A 1 188 ? 8.691 -7.034 -1.451 1.00 92.56 188 GLU A N 1
ATOM 1453 C CA . GLU A 1 188 ? 8.558 -6.965 -2.910 1.00 92.56 188 GLU A CA 1
ATOM 1454 C C . GLU A 1 188 ? 9.085 -8.268 -3.534 1.00 92.56 188 GLU A C 1
ATOM 1456 O O . GLU A 1 188 ? 10.168 -8.285 -4.123 1.00 92.56 188 GLU A O 1
ATOM 1461 N N . PRO A 1 189 ? 8.360 -9.392 -3.392 1.00 90.56 189 PRO A N 1
ATOM 1462 C CA . PRO A 1 189 ? 8.877 -10.715 -3.763 1.00 90.56 189 PRO A CA 1
ATOM 1463 C C . PRO A 1 189 ? 9.266 -10.827 -5.238 1.00 90.56 189 PRO A C 1
ATOM 1465 O O . PRO A 1 189 ? 10.178 -11.558 -5.597 1.00 90.56 189 PRO A O 1
ATOM 1468 N N . CYS A 1 190 ? 8.605 -10.059 -6.098 1.00 92.56 190 CYS A N 1
ATOM 1469 C CA . CYS A 1 190 ? 8.788 -10.115 -7.541 1.00 92.56 190 CYS A CA 1
ATOM 1470 C C . CYS A 1 190 ? 9.818 -9.101 -8.072 1.00 92.56 190 CYS A C 1
ATOM 1472 O O . CYS A 1 190 ? 10.016 -9.010 -9.286 1.00 92.56 190 CYS A O 1
ATOM 1474 N N . PHE A 1 191 ? 10.481 -8.329 -7.198 1.00 93.00 191 PHE A N 1
ATOM 1475 C CA . PHE A 1 191 ? 11.416 -7.270 -7.598 1.00 93.00 191 PHE A CA 1
ATOM 1476 C C . PHE A 1 191 ? 12.710 -7.800 -8.218 1.00 93.00 191 PHE A C 1
ATOM 1478 O O . PHE A 1 191 ? 13.113 -7.310 -9.272 1.00 93.00 191 PHE A O 1
ATOM 1485 N N . LEU A 1 192 ? 13.316 -8.836 -7.638 1.00 91.31 192 LEU A N 1
ATOM 1486 C CA . LEU A 1 192 ? 14.556 -9.438 -8.155 1.00 91.31 192 LEU A CA 1
ATOM 1487 C C . LEU A 1 192 ? 14.310 -10.541 -9.194 1.00 91.31 192 LEU A C 1
ATOM 1489 O O . LEU A 1 192 ? 15.230 -10.970 -9.880 1.00 91.31 192 LEU A O 1
ATOM 1493 N N . GLU A 1 193 ? 13.060 -10.972 -9.340 1.00 92.31 193 GLU A N 1
ATOM 1494 C CA . GLU A 1 193 ? 12.686 -12.050 -10.249 1.00 92.31 193 GLU A CA 1
ATOM 1495 C C . GLU A 1 193 ? 12.754 -11.653 -11.727 1.00 92.31 193 GLU A C 1
ATOM 1497 O O . GLU A 1 193 ? 12.643 -10.477 -12.100 1.00 92.31 193 GLU A O 1
ATOM 1502 N N . SER A 1 194 ? 12.846 -12.661 -12.596 1.00 93.44 194 SER A N 1
ATOM 1503 C CA . SER A 1 194 ? 12.759 -12.460 -14.045 1.00 93.44 194 SER A CA 1
ATOM 1504 C C . SER A 1 194 ? 11.450 -11.759 -14.432 1.00 93.44 194 SER A C 1
ATOM 1506 O O . SER A 1 194 ? 10.345 -12.127 -14.013 1.00 93.44 194 SER A O 1
ATOM 1508 N N . LYS A 1 195 ? 11.573 -10.696 -15.230 1.00 94.00 195 LYS A N 1
ATOM 1509 C CA . LYS A 1 195 ? 10.438 -9.899 -15.703 1.00 94.00 195 LYS A CA 1
ATOM 1510 C C . LYS A 1 195 ? 9.884 -10.472 -17.003 1.00 94.00 195 LYS A C 1
ATOM 1512 O O . LYS A 1 195 ? 10.577 -11.156 -17.749 1.00 94.00 195 LYS A O 1
ATOM 1517 N N . GLY A 1 196 ? 8.610 -10.196 -17.262 1.00 93.44 196 GLY A N 1
ATOM 1518 C CA . GLY A 1 196 ? 7.886 -10.680 -18.436 1.00 93.44 196 GLY A CA 1
ATOM 1519 C C . GLY A 1 196 ? 6.607 -11.433 -18.081 1.00 93.44 196 GLY A C 1
ATOM 1520 O O . GLY A 1 196 ? 6.420 -11.890 -16.953 1.00 93.44 196 GLY A O 1
ATOM 1521 N N . ASN A 1 197 ? 5.726 -11.575 -19.073 1.00 92.81 197 ASN A N 1
ATOM 1522 C CA . ASN A 1 197 ? 4.421 -12.224 -18.913 1.00 92.81 197 ASN A CA 1
ATOM 1523 C C . ASN A 1 197 ? 4.533 -13.722 -18.567 1.00 92.81 197 ASN A C 1
ATOM 1525 O O . ASN A 1 197 ? 3.731 -14.255 -17.808 1.00 92.81 197 ASN A O 1
ATOM 1529 N N . ASN A 1 198 ? 5.561 -14.406 -19.078 1.00 94.56 198 ASN A N 1
ATOM 1530 C CA . ASN A 1 198 ? 5.839 -15.810 -18.742 1.00 94.56 198 ASN A CA 1
ATOM 1531 C C . ASN A 1 198 ? 6.480 -15.982 -17.350 1.00 94.56 198 ASN A C 1
ATOM 1533 O O . ASN A 1 198 ? 6.638 -17.113 -16.892 1.00 94.56 198 ASN A O 1
ATOM 1537 N N . HIS A 1 199 ? 6.841 -14.877 -16.693 1.00 93.38 199 HIS A N 1
ATOM 1538 C CA . HIS A 1 199 ? 7.590 -14.837 -15.441 1.00 93.38 199 HIS A CA 1
ATOM 1539 C C . HIS A 1 199 ? 6.834 -14.001 -14.391 1.00 93.38 199 HIS A C 1
ATOM 1541 O O . HIS A 1 199 ? 5.641 -14.223 -14.187 1.00 93.38 199 HIS A O 1
ATOM 1547 N N . TYR A 1 200 ? 7.502 -13.063 -13.713 1.00 94.81 200 TYR A N 1
ATOM 1548 C CA . TYR A 1 200 ? 6.967 -12.319 -12.566 1.00 94.81 200 TYR A CA 1
ATOM 1549 C C . TYR A 1 200 ? 6.688 -10.838 -12.881 1.00 94.81 200 TYR A C 1
ATOM 1551 O O . TYR A 1 200 ? 6.474 -10.036 -11.975 1.00 94.81 200 TYR A O 1
ATOM 1559 N N . GLY A 1 201 ? 6.669 -10.451 -14.163 1.00 94.94 201 GLY A N 1
ATOM 1560 C CA . GLY A 1 201 ? 6.520 -9.049 -14.581 1.00 94.94 201 GLY A CA 1
ATOM 1561 C C . GLY A 1 201 ? 5.175 -8.397 -14.231 1.00 94.94 201 GLY A C 1
ATOM 1562 O O . GLY A 1 201 ? 5.105 -7.173 -14.167 1.00 94.94 201 GLY A O 1
ATOM 1563 N N . TYR A 1 202 ? 4.134 -9.197 -13.984 1.00 97.06 202 TYR A N 1
ATOM 1564 C CA . TYR A 1 202 ? 2.782 -8.739 -13.626 1.00 97.06 202 TYR A CA 1
ATOM 1565 C C . TYR A 1 202 ? 2.318 -9.317 -12.289 1.00 97.06 202 TYR A C 1
ATOM 1567 O O . TYR A 1 202 ? 1.140 -9.549 -12.072 1.00 97.06 202 TYR A O 1
ATOM 1575 N N . CYS A 1 203 ? 3.262 -9.597 -11.397 1.00 95.50 203 CYS A N 1
ATOM 1576 C CA . CYS A 1 203 ? 3.041 -10.315 -10.152 1.00 95.50 203 CYS A CA 1
ATOM 1577 C C . CYS A 1 203 ? 1.843 -9.826 -9.315 1.00 95.50 203 CYS A C 1
ATOM 1579 O O . CYS A 1 203 ? 1.063 -10.656 -8.841 1.00 95.50 203 CYS A O 1
ATOM 1581 N N . GLN A 1 204 ? 1.657 -8.510 -9.177 1.00 97.31 204 GLN A N 1
ATOM 1582 C CA . GLN A 1 204 ? 0.626 -7.917 -8.316 1.00 97.31 204 GLN A CA 1
ATOM 1583 C C . GLN A 1 204 ? 0.652 -8.466 -6.882 1.00 97.31 204 GLN A C 1
ATOM 1585 O O . GLN A 1 204 ? -0.379 -8.830 -6.311 1.00 97.31 204 GLN A O 1
ATOM 1590 N N . ALA A 1 205 ? 1.848 -8.555 -6.300 1.00 95.25 205 ALA A N 1
ATOM 1591 C CA . ALA A 1 205 ? 2.029 -8.999 -4.929 1.00 95.25 205 ALA A CA 1
ATOM 1592 C C . ALA A 1 205 ? 1.269 -8.120 -3.940 1.00 95.25 205 ALA A C 1
ATOM 1594 O O . ALA A 1 205 ? 1.277 -6.890 -4.033 1.00 95.25 205 ALA A O 1
ATOM 1595 N N . GLY A 1 206 ? 0.613 -8.779 -2.985 1.00 94.94 206 GLY A N 1
ATOM 1596 C CA . GLY A 1 206 ? -0.219 -8.106 -1.997 1.00 94.94 206 GLY A CA 1
ATOM 1597 C C . GLY A 1 206 ? -1.651 -7.861 -2.458 1.00 94.94 206 GLY A C 1
ATOM 1598 O O . GLY A 1 206 ? -2.372 -7.104 -1.807 1.00 94.94 206 GLY A O 1
ATOM 1599 N N . PHE A 1 207 ? -2.082 -8.497 -3.556 1.00 95.75 207 PHE A N 1
ATOM 1600 C CA . PHE A 1 207 ? -3.504 -8.571 -3.907 1.00 95.75 207 PHE A CA 1
ATOM 1601 C C . PHE A 1 207 ? -4.322 -9.200 -2.770 1.00 95.75 207 PHE A C 1
ATOM 1603 O O . PHE A 1 207 ? -5.423 -8.755 -2.476 1.00 95.75 207 PHE A O 1
ATOM 1610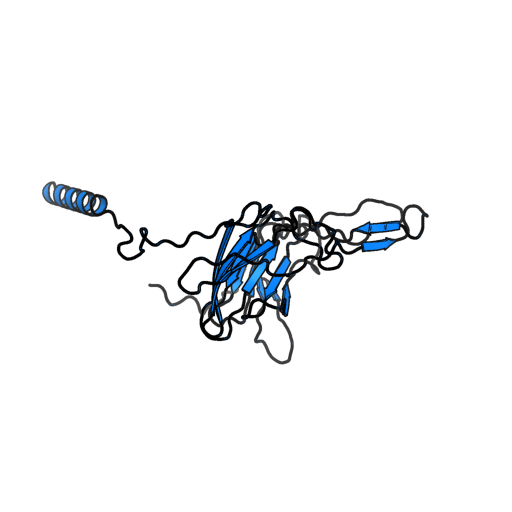 N N . SER A 1 208 ? -3.733 -10.182 -2.091 1.00 94.75 208 SER A N 1
ATOM 1611 C CA . SER A 1 208 ? -4.127 -10.651 -0.766 1.00 94.75 208 SER A CA 1
ATOM 1612 C C . SER A 1 208 ? -2.873 -10.806 0.088 1.00 94.75 208 SER A C 1
ATOM 1614 O O . SER A 1 208 ? -1.778 -11.027 -0.442 1.00 94.75 208 SER A O 1
ATOM 1616 N N . ALA A 1 209 ? -3.003 -10.638 1.399 1.00 92.00 209 ALA A N 1
ATOM 1617 C CA . ALA A 1 209 ? -1.887 -10.780 2.314 1.00 92.00 209 ALA A CA 1
ATOM 1618 C C . ALA A 1 209 ? -2.367 -11.034 3.741 1.00 92.00 209 ALA A C 1
ATOM 1620 O O . ALA A 1 209 ? -3.396 -10.495 4.152 1.00 92.00 209 ALA A O 1
ATOM 1621 N N . GLU A 1 210 ? -1.615 -11.846 4.472 1.00 90.06 210 GLU A N 1
ATOM 1622 C CA . GLU A 1 210 ? -1.944 -12.258 5.829 1.00 90.06 210 GLU A CA 1
ATOM 1623 C C . GLU A 1 210 ? -0.670 -12.532 6.628 1.00 90.06 210 GLU A C 1
ATOM 1625 O O . GLU A 1 210 ? 0.357 -12.928 6.068 1.00 90.06 210 GLU A O 1
ATOM 1630 N N . TYR A 1 211 ? -0.753 -12.352 7.942 1.00 86.00 211 TYR A N 1
ATOM 1631 C CA . TYR A 1 211 ? 0.241 -12.903 8.850 1.00 86.00 211 TYR A CA 1
ATOM 1632 C C . TYR A 1 211 ? -0.158 -14.312 9.279 1.00 86.00 211 TYR A C 1
ATOM 1634 O O . TYR A 1 211 ? -1.338 -14.629 9.414 1.00 86.00 211 TYR A O 1
ATOM 1642 N N . THR A 1 212 ? 0.828 -15.158 9.550 1.00 83.06 212 THR A N 1
ATOM 1643 C CA . THR A 1 212 ? 0.588 -16.423 10.248 1.00 83.06 212 THR A CA 1
ATOM 1644 C C . THR A 1 212 ? 0.105 -16.185 11.678 1.00 83.06 212 THR A C 1
ATOM 1646 O O . THR A 1 212 ? 0.281 -15.111 12.253 1.00 83.06 212 THR A O 1
ATOM 1649 N N . VAL A 1 213 ? -0.495 -17.218 12.278 1.00 79.75 213 VAL A N 1
ATOM 1650 C CA . VAL A 1 213 ? -1.095 -17.167 13.626 1.00 79.75 213 VAL A CA 1
ATOM 1651 C C . VAL A 1 213 ? -0.100 -16.718 14.706 1.00 79.75 213 VAL A C 1
ATOM 1653 O O . VAL A 1 213 ? -0.485 -16.084 15.684 1.00 79.75 213 VAL A O 1
ATOM 1656 N N . ASP A 1 214 ? 1.185 -17.022 14.538 1.00 76.56 214 ASP A N 1
ATOM 1657 C CA . ASP A 1 214 ? 2.256 -16.610 15.451 1.00 76.56 214 ASP A CA 1
ATOM 1658 C C . ASP A 1 214 ? 2.716 -15.148 15.257 1.00 76.56 214 ASP A C 1
ATOM 1660 O O . ASP A 1 214 ? 3.448 -14.612 16.098 1.00 76.56 214 ASP A O 1
ATOM 1664 N N . GLY A 1 215 ? 2.251 -14.491 14.191 1.00 75.69 215 GLY A N 1
ATOM 1665 C CA . GLY A 1 215 ? 2.484 -13.086 13.871 1.00 75.69 215 GLY A CA 1
ATOM 1666 C C . GLY A 1 215 ? 3.868 -12.779 13.302 1.00 75.69 215 GLY A C 1
ATOM 1667 O O . GLY A 1 215 ? 4.239 -11.607 13.244 1.00 75.69 215 GLY A O 1
ATOM 1668 N N . TYR A 1 216 ? 4.643 -13.796 12.918 1.00 75.88 216 TYR A N 1
ATOM 1669 C CA . TYR A 1 216 ? 6.017 -13.622 12.438 1.00 75.88 216 TYR A CA 1
ATOM 1670 C C . TYR A 1 216 ? 6.149 -13.734 10.929 1.00 75.88 216 TYR A C 1
ATOM 1672 O O . TYR A 1 216 ? 6.887 -12.953 10.319 1.00 75.88 216 TYR A O 1
ATOM 1680 N N . ASP A 1 217 ? 5.432 -14.681 10.338 1.00 82.12 217 ASP A N 1
ATOM 1681 C CA . ASP A 1 217 ? 5.555 -14.958 8.923 1.00 82.12 217 ASP A CA 1
ATOM 1682 C C . ASP A 1 217 ? 4.482 -14.206 8.149 1.00 82.12 217 ASP A C 1
ATOM 1684 O O . ASP A 1 217 ? 3.364 -13.975 8.616 1.00 82.12 217 ASP A O 1
ATOM 1688 N N . VAL A 1 218 ? 4.849 -13.798 6.942 1.00 84.81 218 VAL A N 1
ATOM 1689 C CA . VAL A 1 218 ? 3.976 -13.037 6.054 1.00 84.81 218 VAL A CA 1
ATOM 1690 C C . VAL A 1 218 ? 3.708 -13.857 4.812 1.00 84.81 218 VAL A C 1
ATOM 1692 O O . VAL A 1 218 ? 4.641 -14.245 4.107 1.00 84.81 218 VAL A O 1
ATOM 1695 N N . ILE A 1 219 ? 2.434 -14.060 4.506 1.00 89.94 219 ILE A N 1
ATOM 1696 C CA . ILE A 1 219 ? 1.976 -14.708 3.285 1.00 89.94 219 ILE A CA 1
ATOM 1697 C C . ILE A 1 219 ? 1.389 -13.636 2.372 1.00 89.94 219 ILE A C 1
ATOM 1699 O O . ILE A 1 219 ? 0.591 -12.804 2.791 1.00 89.94 219 ILE A O 1
ATOM 1703 N N . MET A 1 220 ? 1.783 -13.642 1.103 1.00 92.19 220 MET A N 1
ATOM 1704 C CA . MET A 1 220 ? 1.256 -12.743 0.080 1.00 92.19 220 MET A CA 1
ATOM 1705 C C . MET A 1 220 ? 0.765 -13.535 -1.120 1.00 92.19 220 MET A C 1
ATOM 1707 O O . MET A 1 220 ? 1.507 -14.325 -1.704 1.00 92.19 220 MET A O 1
ATOM 1711 N N . GLY A 1 221 ? -0.476 -13.282 -1.517 1.00 92.75 221 GLY A N 1
ATOM 1712 C CA . GLY A 1 221 ? -1.020 -13.738 -2.783 1.00 92.75 221 GLY A CA 1
ATOM 1713 C C . GLY A 1 221 ? -0.540 -12.865 -3.938 1.00 92.75 221 GLY A C 1
ATOM 1714 O O . GLY A 1 221 ? -0.415 -11.640 -3.828 1.00 92.75 221 GLY A O 1
ATOM 1715 N N . THR A 1 222 ? -0.286 -13.521 -5.064 1.00 94.12 222 THR A N 1
ATOM 1716 C CA . THR A 1 222 ? 0.067 -12.900 -6.341 1.00 94.12 222 THR A CA 1
ATOM 1717 C C . THR A 1 222 ? -0.831 -13.486 -7.415 1.00 94.12 222 THR A C 1
ATOM 1719 O O . THR A 1 222 ? -1.080 -14.692 -7.427 1.00 94.12 222 THR A O 1
ATOM 1722 N N . VAL A 1 223 ? -1.327 -12.646 -8.317 1.00 96.06 223 VAL A N 1
ATOM 1723 C CA . VAL A 1 223 ? -2.336 -13.068 -9.302 1.00 96.06 223 VAL A CA 1
ATOM 1724 C C . VAL A 1 223 ? -1.787 -13.131 -10.722 1.00 96.06 223 VAL A C 1
ATOM 1726 O O . VAL A 1 223 ? -2.234 -13.958 -11.506 1.00 96.06 223 VAL A O 1
ATOM 1729 N N . GLY A 1 224 ? -0.780 -12.323 -11.069 1.00 94.38 224 GLY A N 1
ATOM 1730 C CA . GLY A 1 224 ? -0.294 -12.225 -12.452 1.00 94.38 224 GLY A CA 1
ATOM 1731 C C . GLY A 1 224 ? 1.008 -12.973 -12.753 1.00 94.38 224 GLY A C 1
ATOM 1732 O O . GLY A 1 224 ? 1.585 -12.809 -13.827 1.00 94.38 224 GLY A O 1
ATOM 1733 N N . VAL A 1 225 ? 1.490 -13.814 -11.834 1.00 93.69 225 VAL A N 1
ATOM 1734 C CA . VAL A 1 225 ? 2.695 -14.634 -12.048 1.00 93.69 225 VAL A CA 1
ATOM 1735 C C . VAL A 1 225 ? 2.434 -15.741 -13.082 1.00 93.69 225 VAL A C 1
ATOM 1737 O O . VAL A 1 225 ? 1.381 -16.380 -13.069 1.00 93.69 225 VAL A O 1
ATOM 1740 N N . LYS A 1 226 ? 3.414 -15.991 -13.966 1.00 93.06 226 LYS A N 1
ATOM 1741 C CA . LYS A 1 226 ? 3.431 -17.068 -14.979 1.00 93.06 226 LYS A CA 1
ATOM 1742 C C . LYS A 1 226 ? 2.167 -17.106 -15.853 1.00 93.06 226 LYS A C 1
ATOM 1744 O O . LYS A 1 226 ? 1.491 -18.131 -15.909 1.00 93.06 226 LYS A O 1
ATOM 1749 N N . ARG A 1 227 ? 1.883 -16.018 -16.580 1.00 94.69 227 ARG A N 1
ATOM 1750 C CA . ARG A 1 227 ? 0.662 -15.819 -17.389 1.00 94.69 227 ARG A CA 1
ATOM 1751 C C . ARG A 1 227 ? -0.610 -15.902 -16.549 1.00 94.69 227 ARG A C 1
ATOM 1753 O O . ARG A 1 227 ? -1.512 -16.665 -16.882 1.00 94.69 227 ARG A O 1
ATOM 1760 N N . TRP A 1 228 ? -0.667 -15.128 -15.468 1.00 94.31 228 TRP A N 1
ATOM 1761 C CA . TRP A 1 228 ? -1.872 -15.034 -14.634 1.00 94.31 228 TRP A CA 1
ATOM 1762 C C . TRP A 1 228 ? -2.299 -16.340 -13.956 1.00 94.31 228 TRP A C 1
ATOM 1764 O O . TRP A 1 228 ? -3.457 -16.503 -13.590 1.00 94.31 228 TRP A O 1
ATOM 1774 N N . LYS A 1 229 ? -1.364 -17.278 -13.771 1.00 94.56 229 LYS A N 1
ATOM 1775 C CA . LYS A 1 229 ? -1.609 -18.481 -12.965 1.00 94.56 229 LYS A CA 1
ATOM 1776 C C . LYS A 1 229 ? -1.712 -18.142 -11.482 1.00 94.56 229 LYS A C 1
ATOM 1778 O O . LYS A 1 229 ? -2.486 -18.770 -10.771 1.00 94.56 229 LYS A O 1
ATOM 1783 N N . GLY A 1 230 ? -0.925 -17.159 -11.044 1.00 91.62 230 GLY A N 1
ATOM 1784 C CA . GLY A 1 230 ? -0.811 -16.784 -9.641 1.00 91.62 230 GLY A CA 1
ATOM 1785 C C . GLY A 1 230 ? -0.017 -17.798 -8.815 1.00 91.62 230 GLY A C 1
ATOM 1786 O O . GLY A 1 230 ? 0.162 -18.951 -9.208 1.00 91.62 230 GLY A O 1
ATOM 1787 N N . ILE A 1 231 ? 0.513 -17.330 -7.688 1.00 91.69 231 ILE A N 1
ATOM 1788 C CA . ILE A 1 231 ? 1.219 -18.117 -6.664 1.00 91.69 231 ILE A CA 1
ATOM 1789 C C . ILE A 1 231 ? 1.113 -17.402 -5.309 1.00 91.69 231 ILE A C 1
ATOM 1791 O O . ILE A 1 231 ? 0.665 -16.252 -5.237 1.00 91.69 231 ILE A O 1
ATOM 1795 N N . HIS A 1 232 ? 1.625 -18.037 -4.257 1.00 90.75 232 HIS A N 1
ATOM 1796 C CA . HIS A 1 232 ? 1.816 -17.415 -2.951 1.00 90.75 232 HIS A CA 1
ATOM 1797 C C . HIS A 1 232 ? 3.309 -17.279 -2.629 1.00 90.75 232 HIS A C 1
ATOM 1799 O O . HIS A 1 232 ? 4.109 -18.156 -2.956 1.00 90.75 232 HIS A O 1
ATOM 1805 N N . PHE A 1 233 ? 3.676 -16.183 -1.971 1.00 89.50 233 PHE A N 1
ATOM 1806 C CA . PHE A 1 233 ? 4.988 -16.004 -1.355 1.00 89.50 233 PHE A CA 1
ATOM 1807 C C . PHE A 1 233 ? 4.842 -16.048 0.158 1.00 89.50 233 PHE A C 1
ATOM 1809 O O . PHE A 1 233 ? 4.037 -15.298 0.706 1.00 89.50 233 PHE A O 1
ATOM 1816 N N . ALA A 1 234 ? 5.645 -16.879 0.817 1.00 86.75 234 ALA A N 1
ATOM 1817 C CA . ALA A 1 234 ? 5.772 -16.892 2.267 1.00 86.75 234 ALA A CA 1
ATOM 1818 C C . ALA A 1 234 ? 7.154 -16.363 2.674 1.00 86.75 234 ALA A C 1
ATOM 1820 O O . ALA A 1 234 ? 8.180 -16.829 2.171 1.00 86.75 234 ALA A O 1
ATOM 1821 N N . TYR A 1 235 ? 7.167 -15.389 3.580 1.00 82.00 235 TYR A N 1
ATOM 1822 C CA . TYR A 1 235 ? 8.362 -14.855 4.225 1.00 82.00 235 TYR A CA 1
ATOM 1823 C C . TYR A 1 235 ? 8.420 -15.402 5.640 1.00 82.00 235 TYR A C 1
ATOM 1825 O O . TYR A 1 235 ? 7.657 -14.944 6.487 1.00 82.00 235 TYR A O 1
ATOM 1833 N N . VAL A 1 236 ? 9.312 -16.365 5.867 1.00 74.69 236 VAL A N 1
ATOM 1834 C CA . VAL A 1 236 ? 9.443 -17.054 7.155 1.00 74.69 236 VAL A CA 1
ATOM 1835 C C . VAL A 1 236 ? 10.556 -16.406 7.975 1.00 74.69 236 VAL A C 1
ATOM 1837 O O . VAL A 1 236 ? 11.677 -16.252 7.488 1.00 74.69 236 VAL A O 1
ATOM 1840 N N . CYS A 1 237 ? 10.255 -16.005 9.210 1.00 60.31 237 CYS A N 1
ATOM 1841 C CA . CYS A 1 237 ? 11.192 -15.310 10.095 1.00 60.31 237 CYS A CA 1
ATOM 1842 C C . CYS A 1 237 ? 12.124 -16.269 10.867 1.00 60.31 237 CYS A C 1
ATOM 1844 O O . CYS A 1 237 ? 13.087 -15.816 11.484 1.00 60.31 237 CYS A O 1
ATOM 1846 N N . TRP A 1 238 ? 11.888 -17.587 10.818 1.00 45.31 238 TRP A N 1
ATOM 1847 C CA . TRP A 1 238 ? 12.612 -18.576 11.626 1.00 45.31 238 TRP A CA 1
ATOM 1848 C C . TRP A 1 238 ? 13.209 -19.723 10.804 1.00 45.31 238 TRP A C 1
ATOM 1850 O O . TRP A 1 238 ? 12.719 -20.846 10.844 1.00 45.31 238 TRP A O 1
ATOM 1860 N N . LEU A 1 239 ? 14.321 -19.467 10.112 1.00 40.94 239 LEU A N 1
ATOM 1861 C CA . LEU A 1 239 ? 15.269 -20.514 9.717 1.00 40.94 239 LEU A CA 1
ATOM 1862 C C . LEU A 1 239 ? 16.705 -19.997 9.926 1.00 40.94 239 LEU A C 1
ATOM 1864 O O . LEU A 1 239 ? 17.230 -19.296 9.077 1.00 40.94 239 LEU A O 1
ATOM 1868 N N . TRP A 1 240 ? 17.260 -20.320 11.105 1.00 34.84 240 TRP A N 1
ATOM 1869 C CA . TRP A 1 240 ? 18.680 -20.405 11.510 1.00 34.84 240 TRP A CA 1
ATOM 1870 C C . TRP A 1 240 ? 19.675 -19.366 10.932 1.00 34.84 240 TRP A C 1
ATOM 1872 O O . TRP A 1 240 ? 19.924 -19.312 9.735 1.00 34.84 240 TRP A O 1
ATOM 1882 N N . ASP A 1 241 ? 20.313 -18.591 11.820 1.00 34.66 241 ASP A N 1
ATOM 1883 C CA . ASP A 1 241 ? 21.459 -17.702 11.534 1.00 34.66 241 ASP A CA 1
ATOM 1884 C C . ASP A 1 241 ? 21.274 -16.686 10.389 1.00 34.66 241 ASP A C 1
ATOM 1886 O O . ASP A 1 241 ? 22.068 -16.586 9.456 1.00 34.66 241 ASP A O 1
ATOM 1890 N N . GLY A 1 242 ? 20.241 -15.844 10.494 1.00 39.72 242 GLY A N 1
ATOM 1891 C CA . GLY A 1 242 ? 20.185 -14.582 9.743 1.00 39.72 242 GLY A CA 1
ATOM 1892 C C . GLY A 1 242 ? 19.797 -14.686 8.262 1.00 39.72 242 GLY A C 1
ATOM 1893 O O . GLY A 1 242 ? 19.895 -13.685 7.551 1.00 39.72 242 GLY A O 1
ATOM 1894 N N . ALA A 1 243 ? 19.315 -15.840 7.791 1.00 35.66 243 ALA A N 1
ATOM 1895 C CA . ALA A 1 243 ? 18.819 -16.007 6.425 1.00 35.66 243 ALA A CA 1
ATOM 1896 C C . ALA A 1 243 ? 17.281 -15.900 6.350 1.00 35.66 243 ALA A C 1
ATOM 1898 O O . ALA A 1 243 ? 16.550 -16.706 6.918 1.00 35.66 243 ALA A O 1
ATOM 1899 N N . VAL A 1 244 ? 16.766 -14.918 5.599 1.00 46.12 244 VAL A N 1
ATOM 1900 C CA . VAL A 1 244 ? 15.345 -14.864 5.205 1.00 46.12 244 VAL A CA 1
ATOM 1901 C C . VAL A 1 244 ? 15.143 -15.833 4.039 1.00 46.12 244 VAL A C 1
ATOM 1903 O O . VAL A 1 244 ? 15.622 -15.576 2.934 1.00 46.12 244 VAL A O 1
ATOM 1906 N N . ALA A 1 245 ? 14.448 -16.948 4.269 1.00 43.81 245 ALA A N 1
ATOM 1907 C CA . ALA A 1 245 ? 14.122 -17.912 3.220 1.00 43.81 245 ALA A CA 1
ATOM 1908 C C . ALA A 1 245 ? 12.827 -17.518 2.488 1.00 43.81 245 ALA A C 1
ATOM 1910 O O . ALA A 1 245 ? 11.796 -17.258 3.111 1.00 43.81 245 ALA A O 1
ATOM 1911 N N . TYR A 1 246 ? 12.877 -17.513 1.154 1.00 49.16 246 TYR A N 1
ATOM 1912 C CA . TYR A 1 246 ? 11.709 -17.378 0.285 1.00 49.16 246 TYR A CA 1
ATOM 1913 C C . TYR A 1 246 ? 11.182 -18.776 -0.027 1.00 49.16 246 TYR A C 1
ATOM 1915 O O . TYR A 1 246 ? 11.794 -19.505 -0.808 1.00 49.16 246 TYR A O 1
ATOM 1923 N N . ILE A 1 247 ? 10.052 -19.169 0.556 1.00 51.59 247 ILE A N 1
ATOM 1924 C CA . ILE A 1 247 ? 9.380 -20.395 0.118 1.00 51.59 247 ILE A CA 1
ATOM 1925 C C . ILE A 1 247 ? 8.366 -19.996 -0.950 1.00 51.59 247 ILE A C 1
ATOM 1927 O O . ILE A 1 247 ? 7.310 -19.430 -0.663 1.00 51.59 247 ILE A O 1
ATOM 1931 N N . VAL A 1 248 ? 8.725 -20.262 -2.206 1.00 47.59 248 VAL A N 1
ATOM 1932 C CA . VAL A 1 248 ? 7.838 -20.124 -3.362 1.00 47.59 248 VAL A CA 1
ATOM 1933 C C . VAL A 1 248 ? 7.044 -21.418 -3.488 1.00 47.59 248 VAL A C 1
ATOM 1935 O O . VAL A 1 248 ? 7.537 -22.400 -4.044 1.00 47.59 248 VAL A O 1
ATOM 1938 N N . SER A 1 249 ? 5.809 -21.448 -2.988 1.00 40.88 249 SER A N 1
ATOM 1939 C CA . SER A 1 249 ? 4.893 -22.538 -3.323 1.00 40.88 249 SER A CA 1
ATOM 1940 C C . SER A 1 249 ? 4.304 -22.271 -4.710 1.00 40.88 249 SER A C 1
ATOM 1942 O O . SER A 1 249 ? 3.276 -21.621 -4.892 1.00 40.88 249 SER A O 1
ATOM 1944 N N . ALA A 1 250 ? 4.993 -22.758 -5.741 1.00 34.62 250 ALA A N 1
ATOM 1945 C CA . ALA A 1 250 ? 4.369 -22.944 -7.041 1.00 34.62 250 ALA A CA 1
ATOM 1946 C C . ALA A 1 250 ? 3.594 -24.265 -6.992 1.00 34.62 250 ALA A C 1
ATOM 1948 O O . ALA A 1 250 ? 4.207 -25.328 -6.985 1.00 34.62 250 ALA A O 1
ATOM 1949 N N . CYS A 1 251 ? 2.260 -24.214 -6.982 1.00 28.48 251 CYS A N 1
ATOM 1950 C CA . CYS A 1 251 ? 1.452 -25.385 -7.317 1.00 28.48 251 CYS A CA 1
ATOM 1951 C C . CYS A 1 251 ? 1.728 -25.749 -8.786 1.00 28.48 251 CYS A C 1
ATOM 1953 O O . CYS A 1 251 ? 1.115 -25.201 -9.702 1.00 28.48 251 CYS A O 1
ATOM 1955 N N . THR A 1 252 ? 2.706 -26.618 -9.035 1.00 28.88 252 THR A N 1
ATOM 1956 C CA . THR A 1 252 ? 2.837 -27.333 -10.308 1.00 28.88 252 THR A CA 1
ATOM 1957 C C . THR A 1 252 ? 2.015 -28.625 -10.232 1.00 28.88 252 THR A C 1
ATOM 1959 O O . THR A 1 252 ? 1.958 -29.232 -9.163 1.00 28.88 252 THR A O 1
ATOM 1962 N N . PRO A 1 253 ? 1.377 -29.075 -11.332 1.00 30.14 253 PRO A N 1
ATOM 1963 C CA . PRO A 1 253 ? 0.491 -30.242 -11.293 1.00 30.14 253 PRO A CA 1
ATOM 1964 C C . PRO A 1 253 ? 1.173 -31.578 -10.960 1.00 30.14 253 PRO A C 1
ATOM 1966 O O . PRO A 1 253 ? 0.462 -32.524 -10.660 1.00 30.14 253 PRO A O 1
ATOM 1969 N N . ASP A 1 254 ? 2.510 -31.666 -10.975 1.00 27.56 254 ASP A N 1
ATOM 1970 C CA . ASP A 1 254 ? 3.208 -32.961 -10.922 1.00 27.56 254 ASP A CA 1
ATOM 1971 C C . ASP A 1 254 ? 4.205 -33.161 -9.775 1.00 27.56 254 ASP A C 1
ATOM 1973 O O . ASP A 1 254 ? 4.811 -34.225 -9.703 1.00 27.56 254 ASP A O 1
ATOM 1977 N N . GLN A 1 255 ? 4.366 -32.225 -8.832 1.00 26.66 255 GLN A N 1
ATOM 1978 C CA . GLN A 1 255 ? 5.145 -32.491 -7.610 1.00 26.66 255 GLN A CA 1
ATOM 1979 C C . GLN A 1 255 ? 4.561 -31.771 -6.395 1.00 26.66 255 GLN A C 1
ATOM 1981 O O . GLN A 1 255 ? 4.951 -30.661 -6.039 1.00 26.66 255 GLN A O 1
ATOM 1986 N N . ALA A 1 256 ? 3.630 -32.444 -5.722 1.00 24.92 256 ALA A N 1
ATOM 1987 C CA . ALA A 1 256 ? 3.210 -32.085 -4.378 1.00 24.92 256 ALA A CA 1
ATOM 1988 C C . ALA A 1 256 ? 4.353 -32.369 -3.386 1.00 24.92 256 ALA A C 1
ATOM 1990 O O . ALA A 1 256 ? 4.446 -33.460 -2.824 1.00 24.92 256 ALA A O 1
ATOM 1991 N N . VAL A 1 257 ? 5.215 -31.382 -3.128 1.00 28.67 257 VAL A N 1
ATOM 1992 C CA . VAL A 1 257 ? 5.963 -31.345 -1.864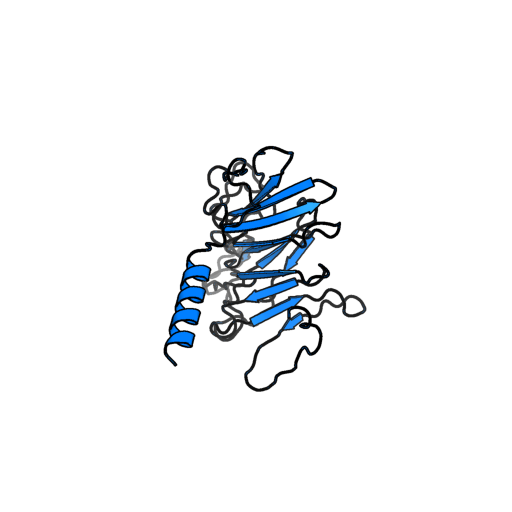 1.00 28.67 257 VAL A CA 1
ATOM 1993 C C . VAL A 1 257 ? 5.006 -30.781 -0.824 1.00 28.67 257 VAL A C 1
ATOM 1995 O O . VAL A 1 257 ? 4.799 -29.574 -0.710 1.00 28.67 257 VAL A O 1
ATOM 1998 N N . GLY A 1 258 ? 4.317 -31.692 -0.142 1.00 25.36 258 GLY A N 1
ATOM 1999 C CA . GLY A 1 258 ? 3.315 -31.355 0.853 1.00 25.36 258 GLY A CA 1
ATOM 2000 C C . GLY A 1 258 ? 3.924 -30.642 2.056 1.00 25.36 258 GLY A C 1
ATOM 2001 O O . GLY A 1 258 ? 4.774 -31.198 2.746 1.00 25.36 258 GLY A O 1
ATOM 2002 N N . PHE A 1 259 ? 3.382 -29.472 2.388 1.00 30.59 259 PHE A N 1
ATOM 2003 C CA . PHE A 1 259 ? 3.300 -29.036 3.779 1.00 30.59 259 PHE A CA 1
ATOM 2004 C C . PHE A 1 259 ? 2.315 -29.971 4.508 1.00 30.59 259 PHE A C 1
ATOM 2006 O O . PHE A 1 259 ? 1.121 -29.700 4.619 1.00 30.59 259 PHE A O 1
ATOM 2013 N N . LYS A 1 260 ? 2.802 -31.136 4.950 1.00 26.48 260 LYS A N 1
ATOM 2014 C CA . LYS A 1 260 ? 2.125 -31.973 5.951 1.00 26.48 260 LYS A CA 1
ATOM 2015 C C . LYS A 1 260 ? 2.503 -31.427 7.329 1.00 26.48 260 LYS A C 1
ATOM 2017 O O . LYS A 1 260 ? 3.687 -31.359 7.624 1.00 26.48 260 LYS A O 1
ATOM 2022 N N . SER A 1 261 ? 1.494 -31.127 8.156 1.00 30.11 261 SER A N 1
ATOM 2023 C CA . SER A 1 261 ? 1.562 -30.413 9.450 1.00 30.11 261 SER A CA 1
ATOM 2024 C C . SER A 1 261 ? 1.596 -28.897 9.240 1.00 30.11 261 SER A C 1
ATOM 2026 O O . SER A 1 261 ? 2.647 -28.344 8.971 1.00 30.11 261 SER A O 1
ATOM 2028 N N . TRP A 1 262 ? 0.472 -28.176 9.191 1.00 27.58 262 TRP A N 1
ATOM 2029 C CA . TRP A 1 262 ? -0.207 -27.684 10.403 1.00 27.58 262 TRP A CA 1
ATOM 2030 C C . TRP A 1 262 ? -1.697 -27.311 10.201 1.00 27.58 262 TRP A C 1
ATOM 2032 O O . TRP A 1 262 ? -2.330 -26.785 11.109 1.00 27.58 262 TRP A O 1
ATOM 2042 N N . LEU A 1 263 ? -2.313 -27.640 9.059 1.00 27.16 263 LEU A N 1
ATOM 2043 C CA . LEU A 1 263 ? -3.775 -27.560 8.886 1.00 27.16 263 LEU A CA 1
ATOM 2044 C C . LEU A 1 263 ? -4.465 -28.788 9.512 1.00 27.16 263 LEU A C 1
ATOM 2046 O O . LEU A 1 263 ? -4.996 -29.662 8.833 1.00 27.16 263 LEU A O 1
ATOM 2050 N N . ARG A 1 264 ? -4.427 -28.868 10.841 1.00 26.59 264 ARG A N 1
ATOM 2051 C CA . ARG A 1 264 ? -5.451 -29.547 11.642 1.00 26.59 264 ARG A CA 1
ATOM 2052 C C . ARG A 1 264 ? -5.782 -28.622 12.792 1.00 26.59 264 ARG A C 1
ATOM 2054 O O . ARG A 1 264 ? -4.995 -28.536 13.721 1.00 26.59 264 ARG A O 1
ATOM 2061 N N . LEU A 1 265 ? -6.914 -27.939 12.670 1.00 29.14 265 LEU A N 1
ATOM 2062 C CA . LEU A 1 265 ? -7.883 -27.632 13.726 1.00 29.14 265 LEU A CA 1
ATOM 2063 C C . LEU A 1 265 ? -8.933 -26.702 13.104 1.00 29.14 265 LEU A C 1
ATOM 2065 O O . LEU A 1 265 ? -8.809 -25.487 13.165 1.00 29.14 265 LEU A O 1
ATOM 2069 N N . CYS A 1 266 ? -9.901 -27.312 12.419 1.00 28.00 266 CYS A N 1
ATOM 2070 C CA . CYS A 1 266 ? -11.261 -26.808 12.202 1.00 28.00 266 CYS A CA 1
ATOM 2071 C C . CYS A 1 266 ? -12.080 -27.949 11.575 1.00 28.00 266 CYS A C 1
ATOM 2073 O O . CYS A 1 266 ? -12.328 -27.980 10.372 1.00 28.00 266 CYS A O 1
ATOM 2075 N N . SER A 1 267 ? -12.411 -28.927 12.417 1.00 28.89 267 SER A N 1
ATOM 2076 C CA . SER A 1 267 ? -13.572 -29.820 12.317 1.00 28.89 267 SER A CA 1
ATOM 2077 C C . SER A 1 267 ? -13.752 -30.481 13.674 1.00 28.89 267 SER A C 1
ATOM 2079 O O . SER A 1 267 ? -12.771 -31.148 14.088 1.00 28.89 267 SER A O 1
#

InterPro domains:
  IPR013519 Integrin alpha beta-propellor [PS51470] (28-94)
  IPR013519 Integrin alpha beta-propellor [SM00191] (38-101)
  IPR028994 Integrin alpha, N-terminal [G3DSA:2.130.10.130] (23-237)
  IPR028994 Integrin alpha, N-terminal [SSF69318] (23-235)

pLDDT: mean 83.44, std 19.82, range [24.92, 98.31]

Organism: NCBI:txid174260

Sequence (267 aa):
MEFEALLTALLCVLQLSLGIYGFNVDIGSAVVYDGPAKSEYFGYSVALHSHQNKFWVIVGAPLSNVTNALDASDTLTRYGAVYKCQYTGSKTPCKVINIDNRPVNRDLVTLNNVPNVWVDLEEKSGQWLGGTVHSTGTNGKALVQLCASRYIYRGRPPSPDQDLQYRWLLGKCFLISGDLSVTTAHREPCFLESKGNNHYGYCQAGFSAEYTVDGYDVIMGTVGVKRWKGIHFAYVCWLWDGAVAYIVSACTPDQAVGFKSWLRLCS